Protein AF-A0A4Q2CYD4-F1 (afdb_monomer_lite)

Sequence (341 aa):
NATCASTDAHPSKPHAVSFLDENLNTLLQWVRFFVFKGEHVDTSAALFKMLISKDDPLRHRITSSRKVTDLFLSLWTRKDNDRRYFVIFKYELCPLLDLLNGFLKNDVGKSHIFALLDEPRSIGTVAKTVCGQIQQLTRRHLQGECSWKFTILHFLKLLRLTSQLLRTHRDWSAFFGSRDLLRILMKDLWLISKRKNSPDSWRMVFNVLRYISEFTLDAPLGTYPALLKVKAVVEGGMIHMLTDCILHIPDTSRDNLTAVLILQHLAAYSIYHEVSSLVPIVTELVKTMKCAEPAGHGTQMSKRDEIILIISCAVAQTTAVHRGIDFGPRQLCDGLNVCIC

Structure (mmCIF, N/CA/C/O backbone):
data_AF-A0A4Q2CYD4-F1
#
_entry.id   AF-A0A4Q2CYD4-F1
#
loop_
_atom_site.group_PDB
_atom_site.id
_atom_site.type_symbol
_atom_site.label_atom_id
_atom_site.label_alt_id
_atom_site.label_comp_id
_atom_site.label_asym_id
_atom_site.label_entity_id
_atom_site.label_seq_id
_atom_site.pdbx_PDB_ins_code
_atom_site.Cartn_x
_atom_site.Cartn_y
_atom_site.Cartn_z
_atom_site.occupancy
_atom_site.B_iso_or_equiv
_atom_site.auth_seq_id
_atom_site.auth_comp_id
_atom_site.auth_asym_id
_atom_site.auth_atom_id
_atom_site.pdbx_PDB_model_num
ATOM 1 N N . ASN A 1 1 ? 29.845 22.288 26.094 1.00 38.00 1 ASN A N 1
ATOM 2 C CA . ASN A 1 1 ? 29.262 21.171 26.867 1.00 38.00 1 ASN A CA 1
ATOM 3 C C . ASN A 1 1 ? 28.063 21.661 27.654 1.00 38.00 1 ASN A C 1
ATOM 5 O O . ASN A 1 1 ? 28.214 22.055 28.799 1.00 38.00 1 ASN A O 1
ATOM 9 N N . ALA A 1 2 ? 26.896 21.695 27.010 1.00 32.41 2 ALA A N 1
ATOM 10 C CA . ALA A 1 2 ? 25.620 21.955 27.665 1.00 32.41 2 ALA A CA 1
ATOM 11 C C . ALA A 1 2 ? 24.825 20.648 27.626 1.00 32.41 2 ALA A C 1
ATOM 13 O O . ALA A 1 2 ? 24.373 20.205 26.571 1.00 32.41 2 ALA A O 1
ATOM 14 N N . THR A 1 3 ? 24.754 19.991 28.774 1.00 34.25 3 THR A N 1
ATOM 15 C CA . THR A 1 3 ? 23.867 18.868 29.052 1.00 34.25 3 THR A CA 1
ATOM 16 C C . THR A 1 3 ? 22.425 19.357 28.925 1.00 34.25 3 THR A C 1
ATOM 18 O O . THR A 1 3 ? 21.973 20.186 29.711 1.00 34.25 3 THR A O 1
ATOM 21 N N . CYS A 1 4 ? 21.703 18.866 27.913 1.00 33.19 4 CYS A N 1
ATOM 22 C CA . CYS A 1 4 ? 20.251 19.006 27.854 1.00 33.19 4 CYS A CA 1
ATOM 23 C C . CYS A 1 4 ? 19.657 18.228 29.025 1.00 33.19 4 CYS A C 1
ATOM 25 O O . CYS A 1 4 ? 19.709 16.998 29.063 1.00 33.19 4 CYS A O 1
ATOM 27 N N . ALA A 1 5 ? 19.136 18.981 29.988 1.00 35.66 5 ALA A N 1
ATOM 28 C CA . ALA A 1 5 ? 18.351 18.471 31.087 1.00 35.66 5 ALA A CA 1
ATOM 29 C C . ALA A 1 5 ? 17.166 17.659 30.548 1.00 35.66 5 ALA A C 1
ATOM 31 O O . ALA A 1 5 ? 16.423 18.097 29.667 1.00 35.66 5 ALA A O 1
ATOM 32 N N . SER A 1 6 ? 17.047 16.454 31.101 1.00 40.56 6 SER A N 1
ATOM 33 C CA . SER A 1 6 ? 15.837 15.646 31.193 1.00 40.56 6 SER A CA 1
ATOM 34 C C . SER A 1 6 ? 14.588 16.529 31.241 1.00 40.56 6 SER A C 1
ATOM 36 O O . SER A 1 6 ? 14.405 17.291 32.184 1.00 40.56 6 SER A O 1
ATOM 38 N N . THR A 1 7 ? 13.720 16.417 30.234 1.00 38.91 7 THR A N 1
ATOM 39 C CA . THR A 1 7 ? 12.378 16.998 30.281 1.00 38.91 7 THR A CA 1
ATOM 40 C C . THR A 1 7 ? 11.584 16.336 31.396 1.00 38.91 7 THR A C 1
ATOM 42 O O . THR A 1 7 ? 11.116 15.203 31.256 1.00 38.91 7 THR A O 1
ATOM 45 N N . ASP A 1 8 ? 11.446 17.084 32.480 1.00 38.38 8 ASP A N 1
ATOM 46 C CA . ASP A 1 8 ? 10.711 16.758 33.685 1.00 38.38 8 ASP A CA 1
ATOM 47 C C . ASP A 1 8 ? 9.315 16.171 33.415 1.00 38.38 8 ASP A C 1
ATOM 49 O O . ASP A 1 8 ? 8.503 16.642 32.602 1.00 38.38 8 ASP A O 1
ATOM 53 N N . ALA A 1 9 ? 9.020 15.101 34.148 1.00 44.00 9 ALA A N 1
ATOM 54 C CA . ALA A 1 9 ? 7.697 14.525 34.268 1.00 44.00 9 ALA A CA 1
ATOM 55 C C . ALA A 1 9 ? 6.781 15.503 35.024 1.00 44.00 9 ALA A C 1
ATOM 57 O O . ALA A 1 9 ? 6.791 15.572 36.247 1.00 44.00 9 ALA A O 1
ATOM 58 N N . HIS A 1 10 ? 5.975 16.269 34.284 1.00 43.19 10 HIS A N 1
ATOM 59 C CA . HIS A 1 10 ? 4.923 17.110 34.862 1.00 43.19 10 HIS A CA 1
ATOM 60 C C . HIS A 1 10 ? 3.998 16.294 35.803 1.00 43.19 10 HIS A C 1
ATOM 62 O O . HIS A 1 10 ? 3.447 15.280 35.357 1.00 43.19 10 HIS A O 1
ATOM 68 N N . PRO A 1 11 ? 3.732 16.757 37.042 1.00 46.72 11 PRO A N 1
ATOM 69 C CA . PRO A 1 11 ? 2.916 16.049 38.043 1.00 46.72 11 PRO A CA 1
ATOM 70 C C . PRO A 1 11 ? 1.427 15.896 37.674 1.00 46.72 11 PRO A C 1
ATOM 72 O O . PRO A 1 11 ? 0.692 15.179 38.341 1.00 46.72 11 PRO A O 1
ATOM 75 N N . SER A 1 12 ? 0.965 16.519 36.586 1.00 55.03 12 SER A N 1
ATOM 76 C CA . SER A 1 12 ? -0.391 16.358 36.038 1.00 55.03 12 SER A CA 1
ATOM 77 C C . SER A 1 12 ? -0.557 15.128 35.134 1.00 55.03 12 SER A C 1
ATOM 79 O O . SER A 1 12 ? -1.683 14.699 34.875 1.00 55.03 12 SER A O 1
ATOM 81 N N . LYS A 1 13 ? 0.546 14.539 34.645 1.00 56.12 13 LYS A N 1
ATOM 82 C CA . LYS A 1 13 ? 0.516 13.369 33.750 1.00 56.12 13 LYS A CA 1
ATOM 83 C C . LYS A 1 13 ? -0.052 12.099 34.412 1.00 56.12 13 LYS A C 1
ATOM 85 O O . LYS A 1 13 ? -0.874 11.459 33.759 1.00 56.12 13 LYS A O 1
ATOM 90 N N . PRO A 1 14 ? 0.297 11.741 35.666 1.00 61.59 14 PRO A N 1
ATOM 91 C CA . PRO A 1 14 ? -0.229 10.535 36.313 1.00 61.59 14 PRO A CA 1
ATOM 92 C C . PRO A 1 14 ? -1.743 10.611 36.551 1.00 61.59 14 PRO A C 1
ATOM 94 O O . PRO A 1 14 ? -2.460 9.654 36.273 1.00 61.59 14 PRO A O 1
ATOM 97 N N . HIS A 1 15 ? -2.248 11.774 36.980 1.00 68.50 15 HIS A N 1
ATOM 98 C CA . HIS A 1 15 ? -3.678 11.982 37.234 1.00 68.50 15 HIS A CA 1
ATOM 99 C C . HIS A 1 15 ? -4.525 11.899 35.962 1.00 68.50 15 HIS A C 1
ATOM 101 O O . HIS A 1 15 ? -5.588 11.284 35.974 1.00 68.50 15 HIS A O 1
ATOM 107 N N . ALA A 1 16 ? -4.052 12.474 34.852 1.00 69.75 16 ALA A N 1
ATOM 108 C CA . ALA A 1 16 ? -4.764 12.395 33.580 1.00 69.75 16 ALA A CA 1
ATOM 109 C C . ALA A 1 16 ? -4.831 10.954 33.048 1.00 69.75 16 ALA A C 1
ATOM 111 O O . ALA A 1 16 ? -5.871 10.541 32.541 1.00 69.75 16 ALA A O 1
ATOM 112 N N . VAL A 1 17 ? -3.745 10.183 33.179 1.00 73.06 17 VAL A N 1
ATOM 113 C CA . VAL A 1 17 ? -3.710 8.772 32.762 1.00 73.06 17 VAL A CA 1
ATOM 114 C C . VAL A 1 17 ? -4.641 7.920 33.628 1.00 73.06 17 VAL A C 1
ATOM 116 O O . VAL A 1 17 ? -5.446 7.190 33.060 1.00 73.06 17 VAL A O 1
ATOM 119 N N . SER A 1 18 ? -4.611 8.071 34.960 1.00 77.75 18 SER A N 1
ATOM 120 C CA . SER A 1 18 ? -5.535 7.370 35.876 1.00 77.75 18 SER A CA 1
ATOM 121 C C . SER A 1 18 ? -6.994 7.681 35.548 1.00 77.75 18 SER A C 1
ATOM 123 O O . SER A 1 18 ? -7.799 6.775 35.363 1.00 77.75 18 SER A O 1
ATOM 125 N N . PHE A 1 19 ? -7.322 8.963 35.360 1.00 81.56 19 PHE A N 1
ATOM 126 C CA . PHE A 1 19 ? -8.675 9.384 35.001 1.00 81.56 19 PHE A CA 1
ATOM 127 C C . PHE A 1 19 ? -9.142 8.760 33.679 1.00 81.56 19 PHE A C 1
ATOM 129 O O . PHE A 1 19 ? -10.272 8.285 33.570 1.00 81.56 19 PHE A O 1
ATOM 136 N N . LEU A 1 20 ? -8.282 8.757 32.658 1.00 80.69 20 LEU A N 1
ATOM 137 C CA . LEU A 1 20 ? -8.597 8.172 31.354 1.00 80.69 20 LEU A CA 1
ATOM 138 C C . LEU A 1 20 ? -8.729 6.651 31.418 1.00 80.69 20 LEU A C 1
ATOM 140 O O . LEU A 1 20 ? -9.553 6.090 30.699 1.00 80.69 20 LEU A O 1
ATOM 144 N N . ASP A 1 21 ? -7.949 5.995 32.272 1.00 80.25 21 ASP A N 1
ATOM 145 C CA . ASP A 1 21 ? -8.023 4.554 32.481 1.00 80.25 21 ASP A CA 1
ATOM 146 C C . ASP A 1 21 ? -9.321 4.150 33.205 1.00 80.25 21 ASP A C 1
ATOM 148 O O . ASP A 1 21 ? -10.025 3.230 32.772 1.00 80.25 21 ASP A O 1
ATOM 152 N N . GLU A 1 22 ? -9.714 4.895 34.238 1.00 85.75 22 GLU A N 1
ATOM 153 C CA . GLU A 1 22 ? -10.982 4.714 34.959 1.00 85.75 22 GLU A CA 1
ATOM 154 C C . GLU A 1 22 ? -12.199 4.957 34.050 1.00 85.75 22 GLU A C 1
ATOM 156 O O . GLU A 1 22 ? -13.192 4.228 34.106 1.00 85.75 22 GLU A O 1
ATOM 161 N N . ASN A 1 23 ? -12.104 5.940 33.149 1.00 86.88 23 ASN A N 1
ATOM 162 C CA . ASN A 1 23 ? -13.209 6.384 32.296 1.00 86.88 23 ASN A CA 1
ATOM 163 C C . ASN A 1 23 ? -13.138 5.862 30.852 1.00 86.88 23 ASN A C 1
ATOM 165 O O . ASN A 1 23 ? -13.908 6.309 29.993 1.00 86.88 23 ASN A O 1
ATOM 169 N N . LEU A 1 24 ? -12.257 4.897 30.562 1.00 85.31 24 LEU A N 1
ATOM 170 C CA . LEU A 1 24 ? -12.023 4.409 29.200 1.00 85.31 24 LEU A CA 1
ATOM 171 C C . LEU A 1 24 ? -13.319 3.933 28.532 1.00 85.31 24 LEU A C 1
ATOM 173 O O . LEU A 1 24 ? -13.583 4.270 27.384 1.00 85.31 24 LEU A O 1
ATOM 177 N N . ASN A 1 25 ? -14.176 3.202 29.248 1.00 86.75 25 ASN A N 1
ATOM 178 C CA . ASN A 1 25 ? -15.444 2.714 28.695 1.00 86.75 25 ASN A CA 1
ATOM 179 C C . ASN A 1 25 ? -16.378 3.852 28.258 1.00 86.75 25 ASN A C 1
ATOM 181 O O . ASN A 1 25 ? -16.957 3.782 27.173 1.00 86.75 25 ASN A O 1
ATOM 185 N N . THR A 1 26 ? -16.499 4.902 29.070 1.00 89.00 26 THR A N 1
ATOM 186 C CA . THR A 1 26 ? -17.297 6.095 28.754 1.00 89.00 26 THR A CA 1
ATOM 187 C C . THR A 1 26 ? -16.733 6.803 27.527 1.00 89.00 26 THR A C 1
ATOM 189 O O . THR A 1 26 ? -17.475 7.182 26.621 1.00 89.00 26 THR A O 1
ATOM 192 N N . LEU A 1 27 ? -15.406 6.908 27.436 1.00 88.38 27 LEU A N 1
ATOM 193 C CA . LEU A 1 27 ? -14.742 7.470 26.266 1.00 88.38 27 LEU A CA 1
ATOM 194 C C . LEU A 1 27 ? -15.044 6.668 24.992 1.00 88.38 27 LEU A C 1
ATOM 196 O O . LEU A 1 27 ? -15.369 7.246 23.956 1.00 88.38 27 LEU A O 1
ATOM 200 N N . LEU A 1 28 ? -14.991 5.335 25.066 1.00 89.06 28 LEU A N 1
ATOM 201 C CA . LEU A 1 28 ? -15.313 4.461 23.934 1.00 89.06 28 LEU A CA 1
ATOM 202 C C . LEU A 1 28 ? -16.770 4.609 23.479 1.00 89.06 28 LEU A C 1
ATOM 204 O O . LEU A 1 28 ? -17.039 4.517 22.281 1.00 89.06 28 LEU A O 1
ATOM 208 N N . GLN A 1 29 ? -17.706 4.861 24.399 1.00 89.88 29 GLN A N 1
ATOM 209 C CA . GLN A 1 29 ? -19.104 5.138 24.051 1.00 89.88 29 GLN A CA 1
ATOM 210 C C . GLN A 1 29 ? -19.242 6.443 23.261 1.00 89.88 29 GLN A C 1
ATOM 212 O O . GLN A 1 29 ? -19.905 6.450 22.223 1.00 89.88 29 GLN A O 1
ATOM 217 N N . TRP A 1 30 ? -18.566 7.511 23.691 1.00 90.19 30 TRP A N 1
ATOM 218 C CA . TRP A 1 30 ? -18.540 8.780 22.958 1.00 90.19 30 TRP A CA 1
ATOM 219 C C . TRP A 1 30 ? -17.924 8.632 21.575 1.00 90.19 30 TRP A C 1
ATOM 221 O O . TRP A 1 30 ? -18.513 9.063 20.586 1.00 90.19 30 TRP A O 1
ATOM 231 N N . VAL A 1 31 ? -16.780 7.952 21.477 1.00 88.81 31 VAL A N 1
ATOM 232 C CA . VAL A 1 31 ? -16.166 7.680 20.176 1.00 88.81 31 VAL A CA 1
ATOM 233 C C . VAL A 1 31 ? -17.133 6.902 19.290 1.00 88.81 31 VAL A C 1
ATOM 235 O O . VAL A 1 31 ? -17.356 7.300 18.151 1.00 88.81 31 VAL A O 1
ATOM 238 N N . ARG A 1 32 ? -17.774 5.845 19.803 1.00 88.56 32 ARG A N 1
ATOM 239 C CA . ARG A 1 32 ? -18.768 5.061 19.053 1.00 88.56 32 ARG A CA 1
ATOM 240 C C . ARG A 1 32 ? -19.934 5.914 18.558 1.00 88.56 32 ARG A C 1
ATOM 242 O O . ARG A 1 32 ? -20.363 5.730 17.419 1.00 88.56 32 ARG A O 1
ATOM 249 N N . PHE A 1 33 ? -20.416 6.847 19.374 1.00 88.50 33 PHE A N 1
ATOM 250 C CA . PHE A 1 33 ? -21.435 7.812 18.970 1.00 88.50 33 PHE A CA 1
ATOM 251 C C . PHE A 1 33 ? -20.953 8.684 17.800 1.00 88.50 33 PHE A C 1
ATOM 253 O O . PHE A 1 33 ? -21.646 8.773 16.784 1.00 88.50 33 PHE A O 1
ATOM 260 N N . PHE A 1 34 ? -19.743 9.243 17.881 1.00 87.38 34 PHE A N 1
ATOM 261 C CA . PHE A 1 34 ? -19.163 10.050 16.804 1.00 87.38 34 PHE A CA 1
ATOM 262 C C . PHE A 1 34 ? -18.964 9.249 15.510 1.00 87.38 34 PHE A C 1
ATOM 264 O O . PHE A 1 34 ? -19.364 9.701 14.436 1.00 87.38 34 PHE A O 1
ATOM 271 N N . VAL A 1 35 ? -18.468 8.009 15.603 1.00 84.38 35 VAL A N 1
ATOM 272 C CA . VAL A 1 35 ? -18.345 7.105 14.442 1.00 84.38 35 VAL A CA 1
ATOM 273 C C . VAL A 1 35 ? -19.696 6.871 13.780 1.00 84.38 35 VAL A C 1
ATOM 275 O O . VAL A 1 35 ? -19.806 6.928 12.554 1.00 84.38 35 VAL A O 1
ATOM 278 N N . PHE A 1 36 ? -20.728 6.604 14.585 1.00 84.94 36 PHE A N 1
ATOM 279 C CA . PHE A 1 36 ? -22.077 6.360 14.091 1.00 84.94 36 PHE A CA 1
ATOM 280 C C . PHE A 1 36 ? -22.621 7.577 13.334 1.00 84.94 36 PHE A C 1
ATOM 282 O O . PHE A 1 36 ? -23.132 7.426 12.220 1.00 84.94 36 PHE A O 1
ATOM 289 N N . LYS A 1 37 ? -22.430 8.778 13.893 1.00 84.62 37 LYS A N 1
ATOM 290 C CA . LYS A 1 37 ? -22.794 10.050 13.256 1.00 84.62 37 LYS A CA 1
ATOM 291 C C . LYS A 1 37 ? -21.920 10.404 12.050 1.00 84.62 37 LYS A C 1
ATOM 293 O O . LYS A 1 37 ? -22.351 11.173 11.204 1.00 84.62 37 LYS A O 1
ATOM 298 N N . GLY A 1 38 ? -20.748 9.783 11.906 1.00 78.50 38 GLY A N 1
ATOM 299 C CA . GLY A 1 38 ? -19.782 10.123 10.858 1.00 78.50 38 GLY A CA 1
ATOM 300 C C . GLY A 1 38 ? -19.055 11.443 11.121 1.00 78.50 38 GLY A C 1
ATOM 301 O O . GLY A 1 38 ? -18.470 12.010 10.203 1.00 78.50 38 GLY A O 1
ATOM 302 N N . GLU A 1 39 ? -19.081 11.917 12.363 1.00 83.62 39 GLU A N 1
ATOM 303 C CA . GLU A 1 39 ? -18.471 13.169 12.801 1.00 83.62 39 GLU A CA 1
ATOM 304 C C . GLU A 1 39 ? -17.197 12.876 13.599 1.00 83.62 39 GLU A C 1
ATOM 306 O O . GLU A 1 39 ? -17.023 11.781 14.131 1.00 83.62 39 GLU A O 1
ATOM 311 N N . HIS A 1 40 ? -16.279 13.845 13.672 1.00 84.44 40 HIS A N 1
ATOM 312 C CA . HIS A 1 40 ? -15.091 13.793 14.541 1.00 84.44 40 HIS A CA 1
ATOM 313 C C . HIS A 1 40 ? -14.232 12.513 14.432 1.00 84.44 40 HIS A C 1
ATOM 315 O O . HIS A 1 40 ? -13.584 12.099 15.400 1.00 84.44 40 HIS A O 1
ATOM 321 N N . VAL A 1 41 ? -14.197 11.876 13.255 1.00 83.06 41 VAL A N 1
ATOM 322 C CA . VAL A 1 41 ? -13.372 10.682 12.990 1.00 83.06 41 VAL A CA 1
ATOM 323 C C . VAL A 1 41 ? -11.885 11.002 13.163 1.00 83.06 41 VAL A C 1
ATOM 325 O O . VAL A 1 41 ? -11.142 10.215 13.752 1.00 83.06 41 VAL A O 1
ATOM 328 N N . ASP A 1 42 ? -11.452 12.175 12.695 1.00 83.94 42 ASP A N 1
ATOM 329 C CA . ASP A 1 42 ? -10.077 12.654 12.831 1.00 83.94 42 ASP A CA 1
ATOM 330 C C . ASP A 1 42 ? -9.697 12.895 14.295 1.00 83.94 42 ASP A C 1
ATOM 332 O O . ASP A 1 42 ? -8.675 12.377 14.752 1.00 83.94 42 ASP A O 1
ATOM 336 N N . THR A 1 43 ? -10.550 13.598 15.044 1.00 87.69 43 THR A N 1
ATOM 337 C CA . THR A 1 43 ? -10.368 13.838 16.482 1.00 87.69 43 THR A CA 1
ATOM 338 C C . THR A 1 43 ? -10.328 12.531 17.270 1.00 87.69 43 THR A C 1
ATOM 340 O O . THR A 1 43 ? -9.456 12.351 18.116 1.00 87.69 43 THR A O 1
ATOM 343 N N . SER A 1 44 ? -11.217 11.584 16.960 1.00 89.00 44 SER A N 1
ATOM 344 C CA . SER A 1 44 ? -11.271 10.276 17.626 1.00 89.00 44 SER A CA 1
ATOM 345 C C . SER A 1 44 ? -9.994 9.464 17.395 1.00 89.00 44 SER A C 1
ATOM 347 O O . SER A 1 44 ? -9.425 8.900 18.330 1.00 89.00 44 SER A O 1
ATOM 349 N N . ALA A 1 45 ? -9.495 9.437 16.156 1.00 87.12 45 ALA A N 1
ATOM 350 C CA . ALA A 1 45 ? -8.249 8.750 15.830 1.00 87.12 45 ALA A CA 1
ATOM 351 C C . ALA A 1 45 ? -7.031 9.416 16.496 1.00 87.12 45 ALA A C 1
ATOM 353 O O . ALA A 1 45 ? -6.141 8.729 17.001 1.00 87.12 45 ALA A O 1
ATOM 354 N N . ALA A 1 46 ? -6.991 10.750 16.522 1.00 85.88 46 ALA A N 1
ATOM 355 C CA . ALA A 1 46 ? -5.935 11.503 17.189 1.00 85.88 46 ALA A CA 1
ATOM 356 C C . ALA A 1 46 ? -5.933 11.275 18.706 1.00 85.88 46 ALA A C 1
ATOM 358 O O . ALA A 1 46 ? -4.868 11.077 19.291 1.00 85.88 46 ALA A O 1
ATOM 359 N N . LEU A 1 47 ? -7.116 11.234 19.324 1.00 86.44 47 LEU A N 1
ATOM 360 C CA . LEU A 1 47 ? -7.294 10.931 20.739 1.00 86.44 47 LEU A CA 1
ATOM 361 C C . LEU A 1 47 ? -6.735 9.547 21.073 1.00 86.44 47 LEU A C 1
ATOM 363 O O . LEU A 1 47 ? -5.864 9.449 21.930 1.00 86.44 47 LEU A O 1
ATOM 367 N N . PHE A 1 48 ? -7.129 8.491 20.355 1.00 85.94 48 PHE A N 1
ATOM 368 C CA . PHE A 1 48 ? -6.563 7.157 20.593 1.00 85.94 48 PHE A CA 1
ATOM 369 C C . PHE A 1 48 ? -5.048 7.116 20.417 1.00 85.94 48 PHE A C 1
ATOM 371 O O . PHE A 1 48 ? -4.354 6.506 21.231 1.00 85.94 48 PHE A O 1
ATOM 378 N N . LYS A 1 49 ? -4.524 7.778 19.377 1.00 85.50 49 LYS A N 1
ATOM 379 C CA . LYS A 1 49 ? -3.076 7.848 19.159 1.00 85.50 49 LYS A CA 1
ATOM 380 C C . LYS A 1 49 ? -2.392 8.522 20.345 1.00 85.50 49 LYS A C 1
ATOM 382 O O . LYS A 1 49 ? -1.365 8.031 20.807 1.00 85.50 49 LYS A O 1
ATOM 387 N N . MET A 1 50 ? -2.966 9.610 20.856 1.00 84.62 50 MET A N 1
ATOM 388 C CA . MET A 1 50 ? -2.464 10.283 22.048 1.00 84.62 50 MET A CA 1
ATOM 389 C C . MET A 1 50 ? -2.472 9.336 23.251 1.00 84.62 50 MET A C 1
ATOM 391 O O . MET A 1 50 ? -1.432 9.195 23.880 1.00 84.62 50 MET A O 1
ATOM 395 N N . LEU A 1 51 ? -3.582 8.648 23.535 1.00 83.38 51 LEU A N 1
ATOM 396 C CA . LEU A 1 51 ? -3.704 7.738 24.685 1.00 83.38 51 LEU A CA 1
ATOM 397 C C . LEU A 1 51 ? -2.654 6.623 24.660 1.00 83.38 51 LEU A C 1
ATOM 399 O O . LEU A 1 51 ? -1.940 6.418 25.636 1.00 83.38 51 LEU A O 1
ATOM 403 N N . ILE A 1 52 ? -2.496 5.965 23.511 1.00 85.06 52 ILE A N 1
ATOM 404 C CA . ILE A 1 52 ? -1.513 4.892 23.308 1.00 85.06 52 ILE A CA 1
ATOM 405 C C . ILE A 1 52 ? -0.060 5.392 23.422 1.00 85.06 52 ILE A C 1
ATOM 407 O O . ILE A 1 52 ? 0.841 4.603 23.697 1.00 85.06 52 ILE A O 1
ATOM 411 N N . SER A 1 53 ? 0.190 6.687 23.212 1.00 83.62 53 SER A N 1
ATOM 412 C CA . SER A 1 53 ? 1.542 7.263 23.287 1.00 83.62 53 SER A CA 1
ATOM 413 C C . SER A 1 53 ? 1.928 7.749 24.688 1.00 83.62 53 SER A C 1
ATOM 415 O O . SER A 1 53 ? 3.059 8.194 24.871 1.00 83.62 53 SER A O 1
ATOM 417 N N . LYS A 1 54 ? 0.999 7.761 25.654 1.00 80.19 54 LYS A N 1
ATOM 418 C CA . LYS A 1 54 ? 1.210 8.399 26.965 1.00 80.19 54 LYS A CA 1
ATOM 419 C C . LYS A 1 54 ? 1.661 7.433 28.051 1.00 80.19 54 LYS A C 1
ATOM 421 O O . LYS A 1 54 ? 2.440 7.853 28.898 1.00 80.19 54 LYS A O 1
ATOM 426 N N . ASP A 1 55 ? 1.159 6.203 28.032 1.00 82.62 55 ASP A N 1
ATOM 427 C CA . ASP A 1 55 ? 1.347 5.242 29.116 1.00 82.62 55 ASP A CA 1
ATOM 428 C C . ASP A 1 55 ? 1.296 3.793 28.603 1.00 82.62 55 ASP A C 1
ATOM 430 O O . ASP A 1 55 ? 0.477 3.449 27.745 1.00 82.62 55 ASP A O 1
ATOM 434 N N . ASP A 1 56 ? 2.194 2.952 29.115 1.00 84.69 56 ASP A N 1
ATOM 435 C CA . ASP A 1 56 ? 2.377 1.565 28.678 1.00 84.69 56 ASP A CA 1
ATOM 436 C C . ASP A 1 56 ? 1.221 0.640 29.116 1.00 84.69 56 ASP A C 1
ATOM 438 O O . ASP A 1 56 ? 0.696 -0.082 28.257 1.00 84.69 56 ASP A O 1
ATOM 442 N N . PRO A 1 57 ? 0.765 0.673 30.385 1.00 85.31 57 PRO A N 1
ATOM 443 C CA . PRO A 1 57 ? -0.468 0.017 30.820 1.00 85.31 57 PRO A CA 1
ATOM 444 C C . PRO A 1 57 ? -1.695 0.406 29.989 1.00 85.31 57 PRO A C 1
ATOM 446 O O . PRO A 1 57 ? -2.388 -0.473 29.463 1.00 85.31 57 PRO A O 1
ATOM 449 N N . LEU A 1 58 ? -1.935 1.706 29.789 1.00 84.69 58 LEU A N 1
ATOM 450 C CA . LEU A 1 58 ? -3.076 2.180 29.004 1.00 84.69 58 LEU A CA 1
ATOM 451 C C . LEU A 1 58 ? -2.971 1.734 27.539 1.00 84.69 58 LEU A C 1
ATOM 453 O O . LEU A 1 58 ? -3.949 1.255 26.958 1.00 84.69 58 LEU A O 1
ATOM 457 N N . ARG A 1 59 ? -1.774 1.809 26.941 1.00 89.06 59 ARG A N 1
ATOM 458 C CA . ARG A 1 59 ? -1.502 1.248 25.609 1.00 89.06 59 ARG A CA 1
ATOM 459 C C . ARG A 1 59 ? -1.859 -0.229 25.554 1.00 89.06 59 ARG A C 1
ATOM 461 O O . ARG A 1 59 ? -2.532 -0.641 24.608 1.00 89.06 59 ARG A O 1
ATOM 468 N N . HIS A 1 60 ? -1.409 -1.023 26.522 1.00 88.31 60 HIS A N 1
ATOM 469 C CA . HIS A 1 60 ? -1.683 -2.454 26.551 1.00 88.31 60 HIS A CA 1
ATOM 470 C C . HIS A 1 60 ? -3.189 -2.717 26.639 1.00 88.31 60 HIS A C 1
ATOM 472 O O . HIS A 1 60 ? -3.716 -3.477 25.830 1.00 88.31 60 HIS A O 1
ATOM 478 N N . ARG A 1 61 ? -3.911 -2.022 27.523 1.00 86.81 61 ARG A N 1
ATOM 479 C CA . ARG A 1 61 ? -5.368 -2.158 27.682 1.00 86.81 61 ARG A CA 1
ATOM 480 C C . ARG A 1 61 ? -6.148 -1.770 26.423 1.00 86.81 61 ARG A C 1
ATOM 482 O O . ARG A 1 61 ? -7.093 -2.458 26.047 1.00 86.81 61 ARG A O 1
ATOM 489 N N . ILE A 1 62 ? -5.748 -0.694 25.746 1.00 89.38 62 ILE A N 1
ATOM 490 C CA . ILE A 1 62 ? -6.383 -0.252 24.496 1.00 89.38 62 ILE A CA 1
ATOM 491 C C . ILE A 1 62 ? -6.095 -1.250 23.366 1.00 89.38 62 ILE A C 1
ATOM 493 O O . ILE A 1 62 ? -7.016 -1.661 22.665 1.00 89.38 62 ILE A O 1
ATOM 497 N N . THR A 1 63 ? -4.836 -1.664 23.197 1.00 90.50 63 THR A N 1
ATOM 498 C CA . THR A 1 63 ? -4.420 -2.546 22.089 1.00 90.50 63 THR A CA 1
ATOM 499 C C . THR A 1 63 ? -4.839 -4.005 22.260 1.00 90.50 63 THR A C 1
ATOM 501 O O . THR A 1 63 ? -5.010 -4.688 21.258 1.00 90.50 63 THR A O 1
ATOM 504 N N . SER A 1 64 ? -5.068 -4.475 23.487 1.00 90.00 64 SER A N 1
ATOM 505 C CA . SER A 1 64 ? -5.574 -5.827 23.775 1.00 90.00 64 SER A CA 1
ATOM 506 C C . SER A 1 64 ? -7.104 -5.920 23.822 1.00 90.00 64 SER A C 1
ATOM 508 O O . SER A 1 64 ? -7.653 -7.012 23.914 1.00 90.00 64 SER A O 1
ATOM 510 N N . SER A 1 65 ? -7.826 -4.797 23.763 1.00 89.56 65 SER A N 1
ATOM 511 C CA . SER A 1 65 ? -9.283 -4.797 23.899 1.00 89.56 65 SER A CA 1
ATOM 512 C C . SER A 1 65 ? -9.991 -5.016 22.566 1.00 89.56 65 SER A C 1
ATOM 514 O O . SER A 1 65 ? -10.008 -4.131 21.707 1.00 89.56 65 SER A O 1
ATOM 516 N N . ARG A 1 66 ? -10.705 -6.143 22.443 1.00 90.12 66 ARG A N 1
ATOM 517 C CA . ARG A 1 66 ? -11.577 -6.443 21.292 1.00 90.12 66 ARG A CA 1
ATOM 518 C C . ARG A 1 66 ? -12.540 -5.301 20.953 1.00 90.12 66 ARG A C 1
ATOM 520 O O . ARG A 1 66 ? -12.669 -4.934 19.792 1.00 90.12 66 ARG A O 1
ATOM 527 N N . LYS A 1 67 ? -13.166 -4.682 21.964 1.00 89.44 67 LYS A N 1
ATOM 528 C CA . LYS A 1 67 ? -14.110 -3.564 21.759 1.00 89.44 67 LYS A CA 1
ATOM 529 C C . LYS A 1 67 ? -13.444 -2.368 21.076 1.00 89.44 67 LYS A C 1
ATOM 531 O O . LYS A 1 67 ? -14.073 -1.696 20.263 1.00 89.44 67 LYS A O 1
ATOM 536 N N . VAL A 1 68 ? -12.189 -2.087 21.426 1.00 89.88 68 VAL A N 1
ATOM 537 C CA . VAL A 1 68 ? -11.419 -1.000 20.814 1.00 89.88 68 VAL A CA 1
ATOM 538 C C . VAL A 1 68 ? -11.007 -1.391 19.398 1.00 89.88 68 VAL A C 1
ATOM 540 O O . VAL A 1 68 ? -11.119 -0.562 18.501 1.00 89.88 68 VAL A O 1
ATOM 543 N N . THR A 1 69 ? -10.599 -2.641 19.169 1.00 90.25 69 THR A N 1
ATOM 544 C CA . THR A 1 69 ? -10.297 -3.153 17.825 1.00 90.25 69 THR A CA 1
ATOM 545 C C . THR A 1 69 ? -11.499 -3.018 16.882 1.00 90.25 69 THR A C 1
ATOM 547 O O . THR A 1 69 ? -11.355 -2.451 15.799 1.00 90.25 69 THR A O 1
ATOM 550 N N . ASP A 1 70 ? -12.695 -3.437 17.308 1.00 88.62 70 ASP A N 1
ATOM 551 C CA . ASP A 1 70 ? -13.936 -3.324 16.521 1.00 88.62 70 ASP A CA 1
ATOM 552 C C . ASP A 1 70 ? -14.267 -1.859 16.188 1.00 88.62 70 ASP A C 1
ATOM 554 O O . ASP A 1 70 ? -14.613 -1.501 15.055 1.00 88.62 70 ASP A O 1
ATOM 558 N N . LEU A 1 71 ? -14.129 -0.982 17.186 1.00 89.69 71 LEU A N 1
ATOM 559 C CA . LEU A 1 71 ? -14.364 0.449 17.038 1.00 89.69 71 LEU A CA 1
ATOM 560 C C . LEU A 1 71 ? -13.341 1.101 16.101 1.00 89.69 71 LEU A C 1
ATOM 562 O O . LEU A 1 71 ? -13.704 1.930 15.266 1.00 89.69 71 LEU A O 1
ATOM 566 N N . PHE A 1 72 ? -12.074 0.702 16.200 1.00 90.00 72 PHE A N 1
ATOM 567 C CA . PHE A 1 72 ? -11.010 1.149 15.313 1.00 90.00 72 PHE A CA 1
ATOM 568 C C . PHE A 1 72 ? -11.276 0.732 13.862 1.00 90.00 72 PHE A C 1
ATOM 570 O O . PHE A 1 72 ? -11.187 1.569 12.966 1.00 90.00 72 PHE A O 1
ATOM 577 N N . LEU A 1 73 ? -11.641 -0.526 13.609 1.00 88.44 73 LEU A N 1
ATOM 578 C CA . LEU A 1 73 ? -11.966 -0.980 12.254 1.00 88.44 73 LEU A CA 1
ATOM 579 C C . LEU A 1 73 ? -13.188 -0.241 11.697 1.00 88.44 73 LEU A C 1
ATOM 581 O O . LEU A 1 73 ? -13.197 0.149 10.528 1.00 88.44 73 LEU A O 1
ATOM 585 N N . SER A 1 74 ? -14.178 0.040 12.546 1.00 88.06 74 SER A N 1
ATOM 586 C CA . SER A 1 74 ? -15.335 0.863 12.180 1.00 88.06 74 SER A CA 1
ATOM 587 C C . SER A 1 74 ? -14.931 2.293 11.800 1.00 88.06 74 SER A C 1
ATOM 589 O O . SER A 1 74 ? -15.433 2.820 10.810 1.00 88.06 74 SER A O 1
ATOM 591 N N . LEU A 1 75 ? -13.997 2.912 12.535 1.00 88.75 75 LEU A N 1
ATOM 592 C CA . LEU A 1 75 ? -13.417 4.219 12.190 1.00 88.75 75 LEU A CA 1
ATOM 593 C C . LEU A 1 75 ? -12.656 4.166 10.863 1.00 88.75 75 LEU A C 1
ATOM 595 O O . LEU A 1 75 ? -12.833 5.028 10.005 1.00 88.75 75 LEU A O 1
ATOM 599 N N . TRP A 1 76 ? -11.795 3.163 10.698 1.00 88.75 76 TRP A N 1
ATOM 600 C CA . TRP A 1 76 ? -10.875 3.070 9.569 1.00 88.75 76 TRP A CA 1
ATOM 601 C C . TRP A 1 76 ? -11.596 2.820 8.240 1.00 88.75 76 TRP A C 1
ATOM 603 O O . TRP A 1 76 ? -11.220 3.391 7.217 1.00 88.75 76 TRP A O 1
ATOM 613 N N . THR A 1 77 ? -12.660 2.016 8.264 1.00 89.44 77 THR A N 1
ATOM 614 C CA . THR A 1 77 ? -13.474 1.667 7.086 1.00 89.44 77 THR A CA 1
ATOM 615 C C . THR A 1 77 ? -14.562 2.700 6.764 1.00 89.44 77 THR A C 1
ATOM 617 O O . THR A 1 77 ? -15.219 2.608 5.720 1.00 89.44 77 THR A O 1
ATOM 620 N N . ARG A 1 78 ? -14.757 3.706 7.629 1.00 87.56 78 ARG A N 1
ATOM 621 C CA . ARG A 1 78 ? -15.781 4.743 7.460 1.00 87.56 78 ARG A CA 1
ATOM 622 C C . ARG A 1 78 ? -15.480 5.638 6.257 1.00 87.56 78 ARG A C 1
ATOM 624 O O . ARG A 1 78 ? -14.332 5.906 5.898 1.00 87.56 78 ARG A O 1
ATOM 631 N N . LYS A 1 79 ? -16.559 6.142 5.663 1.00 87.94 79 LYS A N 1
ATOM 632 C CA . LYS A 1 79 ? -16.540 7.153 4.608 1.00 87.94 79 LYS A CA 1
ATOM 633 C C . LYS A 1 79 ? -17.208 8.435 5.085 1.00 87.94 79 LYS A C 1
ATOM 635 O O . LYS A 1 79 ? -18.098 8.372 5.934 1.00 87.94 79 LYS A O 1
ATOM 640 N N . ASP A 1 80 ? -16.775 9.560 4.535 1.00 82.62 80 ASP A N 1
ATOM 641 C CA . ASP A 1 80 ? -17.454 10.841 4.706 1.00 82.62 80 ASP A CA 1
ATOM 642 C C . ASP A 1 80 ? -18.782 10.882 3.923 1.00 82.62 80 ASP A C 1
ATOM 644 O O . ASP A 1 80 ? -19.153 9.931 3.220 1.00 82.62 80 ASP A O 1
ATOM 648 N N . ASN A 1 81 ? -19.503 11.997 4.046 1.00 82.31 81 ASN A N 1
ATOM 649 C CA . ASN A 1 81 ? -20.775 12.221 3.354 1.00 82.31 81 ASN A CA 1
ATOM 650 C C . ASN A 1 81 ? -20.628 12.190 1.820 1.00 82.31 81 ASN A C 1
ATOM 652 O O . ASN A 1 81 ? -21.556 11.786 1.121 1.00 82.31 81 ASN A O 1
ATOM 656 N N . ASP A 1 82 ? -19.435 12.493 1.302 1.00 83.19 82 ASP A N 1
ATOM 657 C CA . ASP A 1 82 ? -19.091 12.423 -0.123 1.00 83.19 82 ASP A CA 1
ATOM 658 C C . ASP A 1 82 ? -18.622 11.020 -0.554 1.00 83.19 82 ASP A C 1
ATOM 660 O O . ASP A 1 82 ? -18.104 10.826 -1.659 1.00 83.19 82 ASP A O 1
ATOM 664 N N . ARG A 1 83 ? -18.784 10.009 0.312 1.00 83.06 83 ARG A N 1
ATOM 665 C CA . ARG A 1 83 ? -18.359 8.613 0.109 1.00 83.06 83 ARG A CA 1
ATOM 666 C C . ARG A 1 83 ? -16.844 8.434 -0.064 1.00 83.06 83 ARG A C 1
ATOM 668 O O . ARG A 1 83 ? -16.409 7.379 -0.560 1.00 83.06 83 ARG A O 1
ATOM 675 N N . ARG A 1 84 ? -16.042 9.406 0.369 1.00 85.31 84 ARG A N 1
ATOM 676 C CA . ARG A 1 84 ? -14.575 9.369 0.371 1.00 85.31 84 ARG A CA 1
ATOM 677 C C . ARG A 1 84 ? -14.067 8.736 1.657 1.00 85.31 84 ARG A C 1
ATOM 679 O O . ARG A 1 84 ? -14.646 8.903 2.726 1.00 85.31 84 ARG A O 1
ATOM 686 N N . TYR A 1 85 ? -12.962 8.006 1.561 1.00 87.88 85 TYR A N 1
ATOM 687 C CA . TYR A 1 85 ? -12.299 7.475 2.749 1.00 87.88 85 TYR A CA 1
ATOM 688 C C . TYR A 1 85 ? -11.553 8.581 3.497 1.00 87.88 85 TYR A C 1
ATOM 690 O O . TYR A 1 85 ? -11.003 9.505 2.890 1.00 87.88 85 TYR A O 1
ATOM 698 N N . PHE A 1 86 ? -11.504 8.472 4.823 1.00 83.19 86 PHE A N 1
ATOM 699 C CA . PHE A 1 86 ? -10.776 9.431 5.643 1.00 83.19 86 PHE A CA 1
ATOM 700 C C . PHE A 1 86 ? -9.265 9.290 5.439 1.00 83.19 86 PHE A C 1
ATOM 702 O O . PHE A 1 86 ? -8.679 8.234 5.671 1.00 83.19 86 PHE A O 1
ATOM 709 N N . VAL A 1 87 ? -8.637 10.396 5.040 1.00 82.19 87 VAL A N 1
ATOM 710 C CA . VAL A 1 87 ? -7.185 10.579 5.009 1.00 82.19 87 VAL A CA 1
ATOM 711 C C . VAL A 1 87 ? -6.891 11.766 5.912 1.00 82.19 87 VAL A C 1
ATOM 713 O O . VAL A 1 87 ? -7.191 12.905 5.563 1.00 82.19 87 VAL A O 1
ATOM 716 N N . ILE A 1 88 ? -6.368 11.501 7.107 1.00 82.31 88 ILE A N 1
ATOM 717 C CA . ILE A 1 88 ? -6.109 12.544 8.104 1.00 82.31 88 ILE A CA 1
ATOM 718 C C . ILE A 1 88 ? -4.716 13.134 7.843 1.00 82.31 88 ILE A C 1
ATOM 720 O O . ILE A 1 88 ? -3.725 12.646 8.383 1.00 82.31 88 ILE A O 1
ATOM 724 N N . PHE A 1 89 ? -4.650 14.170 7.004 1.00 79.62 89 PHE A N 1
ATOM 725 C CA . PHE A 1 89 ? -3.400 14.822 6.578 1.00 79.62 89 PHE A CA 1
ATOM 726 C C . PHE A 1 89 ? -2.970 16.014 7.449 1.00 79.62 89 PHE A C 1
ATOM 728 O O . PHE A 1 89 ? -1.913 16.589 7.217 1.00 79.62 89 PHE A O 1
ATOM 735 N N . LYS A 1 90 ? -3.751 16.368 8.482 1.00 78.88 90 LYS A N 1
ATOM 736 C CA . LYS A 1 90 ? -3.389 17.400 9.480 1.00 78.88 90 LYS A CA 1
ATOM 737 C C . LYS A 1 90 ? -2.158 17.027 10.324 1.00 78.88 90 LYS A C 1
ATOM 739 O O . LYS A 1 90 ? -1.594 17.881 10.996 1.00 78.88 90 LYS A O 1
ATOM 744 N N . TYR A 1 91 ? -1.770 15.754 10.321 1.00 76.81 91 TYR A N 1
ATOM 745 C CA . TYR A 1 91 ? -0.608 15.227 11.035 1.00 76.81 91 TYR A CA 1
ATOM 746 C C . TYR A 1 91 ? 0.442 14.770 10.028 1.00 76.81 91 TYR A C 1
ATOM 748 O O . TYR A 1 91 ? 0.087 14.355 8.931 1.00 76.81 91 TYR A O 1
ATOM 756 N N . GLU A 1 92 ? 1.717 14.747 10.420 1.00 70.31 92 GLU A N 1
ATOM 757 C CA . GLU A 1 92 ? 2.800 14.223 9.571 1.00 70.31 92 GLU A CA 1
ATOM 758 C C . GLU A 1 92 ? 2.542 12.770 9.127 1.00 70.31 92 GLU A C 1
ATOM 760 O O . GLU A 1 92 ? 2.841 12.387 7.995 1.00 70.31 92 GLU A O 1
ATOM 765 N N . LEU A 1 93 ? 1.921 11.974 10.007 1.00 70.12 93 LEU A N 1
ATOM 766 C CA . LEU A 1 93 ? 1.489 10.602 9.752 1.00 70.12 93 LEU A CA 1
ATOM 767 C C . LEU A 1 93 ? 0.038 10.397 10.195 1.00 70.12 93 LEU A C 1
ATOM 769 O O . LEU A 1 93 ? -0.342 10.789 11.301 1.00 70.12 93 LEU A O 1
ATOM 773 N N . CYS A 1 94 ? -0.745 9.716 9.355 1.00 81.00 94 CYS A N 1
ATOM 774 C CA . CYS A 1 94 ? -2.152 9.419 9.591 1.00 81.00 94 CYS A CA 1
ATOM 775 C C . CYS A 1 94 ? -2.320 8.606 10.886 1.00 81.00 94 CYS A C 1
ATOM 777 O O . CYS A 1 94 ? -1.831 7.466 10.951 1.00 81.00 94 CYS A O 1
ATOM 779 N N . PRO A 1 95 ? -3.043 9.142 11.893 1.00 84.00 95 PRO A N 1
ATOM 780 C CA . PRO A 1 95 ? -3.243 8.470 13.171 1.00 84.00 95 PRO A CA 1
ATOM 781 C C . PRO A 1 95 ? -3.898 7.097 13.043 1.00 84.00 95 PRO A C 1
ATOM 783 O O . PRO A 1 95 ? -3.493 6.175 13.738 1.00 84.00 95 PRO A O 1
ATOM 786 N N . LEU A 1 96 ? -4.831 6.914 12.102 1.00 87.00 96 LEU A N 1
ATOM 787 C CA . LEU A 1 96 ? -5.480 5.617 11.873 1.00 87.00 96 LEU A CA 1
ATOM 788 C C . LEU A 1 96 ? -4.470 4.518 11.505 1.00 87.00 96 LEU A C 1
ATOM 790 O O . LEU A 1 96 ? -4.568 3.397 11.995 1.00 87.00 96 LEU A O 1
ATOM 794 N N . LEU A 1 97 ? -3.458 4.843 10.697 1.00 87.50 97 LEU A N 1
ATOM 795 C CA . LEU A 1 97 ? -2.422 3.878 10.324 1.00 87.50 97 LEU A CA 1
ATOM 796 C C . LEU A 1 97 ? -1.447 3.598 11.475 1.00 87.50 97 LEU A C 1
ATOM 798 O O . LEU A 1 97 ? -0.898 2.502 11.558 1.00 87.50 97 LEU A O 1
ATOM 802 N N . ASP A 1 98 ? -1.197 4.578 12.351 1.00 86.31 98 ASP A N 1
ATOM 803 C CA . ASP A 1 98 ? -0.413 4.349 13.575 1.00 86.31 98 ASP A CA 1
ATOM 804 C C . ASP A 1 98 ? -1.143 3.424 14.544 1.00 86.31 98 ASP A C 1
ATOM 806 O O . ASP A 1 98 ? -0.524 2.524 15.107 1.00 86.31 98 ASP A O 1
ATOM 810 N N . LEU A 1 99 ? -2.454 3.614 14.699 1.00 87.62 99 LEU A N 1
ATOM 811 C CA . LEU A 1 99 ? -3.291 2.768 15.543 1.00 87.62 99 LEU A CA 1
ATOM 812 C C . LEU A 1 99 ? -3.282 1.321 15.064 1.00 87.62 99 LEU A C 1
ATOM 814 O O . LEU A 1 99 ? -2.986 0.435 15.862 1.00 87.62 99 LEU A O 1
ATOM 818 N N . LEU A 1 100 ? -3.508 1.082 13.766 1.00 89.31 100 LEU A N 1
ATOM 819 C CA . LEU A 1 100 ? -3.448 -0.269 13.200 1.00 89.31 100 LEU A CA 1
ATOM 820 C C . LEU A 1 100 ? -2.092 -0.934 13.464 1.00 89.31 100 LEU A C 1
ATOM 822 O O . LEU A 1 100 ? -2.038 -2.072 13.919 1.00 89.31 100 LEU A O 1
ATOM 826 N N . ASN A 1 101 ? -0.994 -0.206 13.248 1.00 89.44 101 ASN A N 1
ATOM 827 C CA . ASN A 1 101 ? 0.348 -0.699 13.562 1.00 89.44 101 ASN A CA 1
ATOM 828 C C . ASN A 1 101 ? 0.512 -1.026 15.057 1.00 89.44 101 ASN A C 1
ATOM 830 O O . ASN A 1 101 ? 1.190 -1.987 15.404 1.00 89.44 101 ASN A O 1
ATOM 834 N N . GLY A 1 102 ? -0.089 -0.226 15.942 1.00 88.25 102 GLY A N 1
ATOM 835 C CA . GLY A 1 102 ? -0.105 -0.468 17.384 1.00 88.25 102 GLY A CA 1
ATOM 836 C C . GLY A 1 102 ? -0.805 -1.777 17.746 1.00 88.25 102 GLY A C 1
ATOM 837 O O . GLY A 1 102 ? -0.238 -2.576 18.487 1.00 88.25 102 GLY A O 1
ATOM 838 N N . PHE A 1 103 ? -1.983 -2.036 17.170 1.00 90.62 103 PHE A N 1
ATOM 839 C CA . PHE A 1 103 ? -2.690 -3.306 17.356 1.00 90.62 103 PHE A CA 1
ATOM 840 C C . PHE A 1 103 ? -1.894 -4.497 16.809 1.00 90.62 103 PHE A C 1
ATOM 842 O O . PHE A 1 103 ? -1.783 -5.505 17.491 1.00 90.62 103 PHE A O 1
ATOM 849 N N . LEU A 1 104 ? -1.288 -4.379 15.622 1.00 90.00 104 LEU A N 1
ATOM 850 C CA . LEU A 1 104 ? -0.520 -5.472 15.002 1.00 90.00 104 LEU A CA 1
ATOM 851 C C . LEU A 1 104 ? 0.799 -5.800 15.718 1.00 90.00 104 LEU A C 1
ATOM 853 O O . LEU A 1 104 ? 1.346 -6.884 15.519 1.00 90.00 104 LEU A O 1
ATOM 857 N N . LYS A 1 105 ? 1.317 -4.883 16.544 1.00 89.62 105 LYS A N 1
ATOM 858 C CA . LYS A 1 105 ? 2.491 -5.108 17.403 1.00 89.62 105 LYS A CA 1
ATOM 859 C C . LYS A 1 105 ? 2.156 -5.766 18.743 1.00 89.62 105 LYS A C 1
ATOM 861 O O . LYS A 1 105 ? 3.075 -6.201 19.427 1.00 89.62 105 LYS A O 1
ATOM 866 N N . ASN A 1 106 ? 0.885 -5.793 19.139 1.00 90.38 106 ASN A N 1
ATOM 867 C CA . ASN A 1 106 ? 0.421 -6.442 20.361 1.00 90.38 106 ASN A CA 1
ATOM 868 C C . ASN A 1 106 ? -0.184 -7.805 20.004 1.00 90.38 106 ASN A C 1
ATOM 870 O O . ASN A 1 106 ? -1.084 -7.859 19.174 1.00 90.38 106 ASN A O 1
ATOM 874 N N . ASP A 1 107 ? 0.259 -8.895 20.630 1.00 91.50 107 ASP A N 1
ATOM 875 C CA . ASP A 1 107 ? -0.181 -10.244 20.237 1.00 91.50 107 ASP A CA 1
ATOM 876 C C . ASP A 1 107 ? -1.693 -10.470 20.398 1.00 91.50 107 ASP A C 1
ATOM 878 O O . ASP A 1 107 ? -2.325 -11.095 19.542 1.00 91.50 107 ASP A O 1
ATOM 882 N N . VAL A 1 108 ? -2.303 -9.904 21.445 1.00 92.12 108 VAL A N 1
ATOM 883 C CA . VAL A 1 108 ? -3.752 -9.998 21.685 1.00 92.12 108 VAL A CA 1
ATOM 884 C C . VAL A 1 108 ? -4.521 -9.169 20.653 1.00 92.12 108 VAL A C 1
ATOM 886 O O . VAL A 1 108 ? -5.441 -9.673 20.010 1.00 92.12 108 VAL A O 1
ATOM 889 N N . GLY A 1 109 ? -4.104 -7.920 20.424 1.00 89.75 109 GLY A N 1
ATOM 890 C CA . GLY A 1 109 ? -4.693 -7.042 19.408 1.00 89.75 109 GLY A CA 1
ATOM 891 C C . GLY A 1 109 ? -4.585 -7.609 17.995 1.00 89.75 109 GLY A C 1
ATOM 892 O O . GLY A 1 109 ? -5.556 -7.605 17.238 1.00 89.75 109 GLY A O 1
ATOM 893 N N . LYS A 1 110 ? -3.421 -8.164 17.658 1.00 91.56 110 LYS A N 1
ATOM 894 C CA . LYS A 1 110 ? -3.156 -8.880 16.409 1.00 91.56 110 LYS A CA 1
ATOM 895 C C . LYS A 1 110 ? -4.094 -10.077 16.251 1.00 91.56 110 LYS A C 1
ATOM 897 O O . LYS A 1 110 ? -4.700 -10.226 15.193 1.00 91.56 110 LYS A O 1
ATOM 902 N N . SER A 1 111 ? -4.272 -10.874 17.305 1.00 91.00 111 SER A N 1
ATOM 903 C CA . SER A 1 111 ? -5.198 -12.015 17.304 1.00 91.00 111 SER A CA 1
ATOM 904 C C . SER A 1 111 ? -6.649 -11.578 17.082 1.00 91.00 111 SER A C 1
ATOM 906 O O . SER A 1 111 ? -7.364 -12.203 16.305 1.00 91.00 111 SER A O 1
ATOM 908 N N . HIS A 1 112 ? -7.082 -10.471 17.695 1.00 90.69 112 HIS A N 1
ATOM 909 C CA . HIS A 1 112 ? -8.414 -9.910 17.456 1.00 90.69 112 HIS A CA 1
ATOM 910 C C . HIS A 1 112 ? -8.607 -9.421 16.020 1.00 90.69 112 HIS A C 1
ATOM 912 O O . HIS A 1 112 ? -9.644 -9.702 15.426 1.00 90.69 112 HIS A O 1
ATOM 918 N N . ILE A 1 113 ? -7.619 -8.727 15.444 1.00 89.56 113 ILE A N 1
ATOM 919 C CA . ILE A 1 113 ? -7.685 -8.293 14.042 1.00 89.56 113 ILE A CA 1
ATOM 920 C C . ILE A 1 113 ? -7.807 -9.500 13.115 1.00 89.56 113 ILE A C 1
ATOM 922 O O . ILE A 1 113 ? -8.641 -9.479 12.215 1.00 89.56 113 ILE A O 1
ATOM 926 N N . PHE A 1 114 ? -7.011 -10.549 13.325 1.00 88.69 114 PHE A N 1
ATOM 927 C CA . PHE A 1 114 ? -7.076 -11.728 12.466 1.00 88.69 114 PHE A CA 1
ATOM 928 C C . PHE A 1 114 ? -8.382 -12.495 12.605 1.00 88.69 114 PHE A C 1
ATOM 930 O O . PHE A 1 114 ? -8.986 -12.797 11.584 1.00 88.69 114 PHE A O 1
ATOM 937 N N . ALA A 1 115 ? -8.887 -12.676 13.827 1.00 87.38 115 ALA A N 1
ATOM 938 C CA . ALA A 1 115 ? -10.192 -13.296 14.038 1.00 87.38 115 ALA A CA 1
ATOM 939 C C . ALA A 1 115 ? -11.327 -12.549 13.309 1.00 87.38 115 ALA A C 1
ATOM 941 O O . ALA A 1 115 ? -12.284 -13.167 12.857 1.00 87.38 115 ALA A O 1
ATOM 942 N N . LEU A 1 116 ? -11.226 -11.221 13.176 1.00 84.25 116 LEU A N 1
ATOM 943 C CA . LEU A 1 116 ? -12.185 -10.424 12.406 1.00 84.25 116 LEU A CA 1
ATOM 944 C C . LEU A 1 116 ? -11.966 -10.538 10.894 1.00 84.25 116 LEU A C 1
ATOM 946 O O . LEU A 1 116 ? -12.926 -10.453 10.135 1.00 84.25 116 LEU A O 1
ATOM 950 N N . LEU A 1 117 ? -10.722 -10.699 10.443 1.00 84.06 117 LEU A N 1
ATOM 951 C CA . LEU A 1 117 ? -10.390 -10.853 9.025 1.00 84.06 117 LEU A CA 1
ATOM 952 C C . LEU A 1 117 ? -10.730 -12.239 8.472 1.00 84.06 117 LEU A C 1
ATOM 954 O O . LEU A 1 117 ? -11.002 -12.327 7.277 1.00 84.06 117 LEU A O 1
ATOM 958 N N . ASP A 1 118 ? -10.796 -13.264 9.324 1.00 83.25 118 ASP A N 1
ATOM 959 C CA . ASP A 1 118 ? -11.232 -14.615 8.945 1.00 83.25 118 ASP A CA 1
ATOM 960 C C . ASP A 1 118 ? -12.687 -14.640 8.425 1.00 83.25 118 ASP A C 1
ATOM 962 O O . ASP A 1 118 ? -13.103 -15.579 7.744 1.00 83.25 118 ASP A O 1
ATOM 966 N N . GLU A 1 119 ? -13.477 -13.588 8.678 1.00 83.62 119 GLU A N 1
ATOM 967 C CA . GLU A 1 119 ? -14.794 -13.408 8.072 1.00 83.62 119 GLU A CA 1
ATOM 968 C C . GLU A 1 119 ? -14.688 -12.846 6.632 1.00 83.62 119 GLU A C 1
ATOM 970 O O . GLU A 1 119 ? -14.230 -11.711 6.438 1.00 83.62 119 GLU A O 1
ATOM 975 N N . PRO A 1 120 ? -15.224 -13.532 5.597 1.00 77.88 120 PRO A N 1
ATOM 976 C CA . PRO A 1 120 ? -15.089 -13.109 4.193 1.00 77.88 120 PRO A CA 1
ATOM 977 C C . PRO A 1 120 ? -15.581 -11.680 3.899 1.00 77.88 120 PRO A C 1
ATOM 979 O O . PRO A 1 120 ? -15.015 -10.947 3.082 1.00 77.88 120 PRO A O 1
ATOM 982 N N . ARG A 1 121 ? -16.646 -11.241 4.583 1.00 83.50 121 ARG A N 1
ATOM 983 C CA . ARG A 1 121 ? -17.187 -9.877 4.435 1.00 83.50 121 ARG A CA 1
ATOM 984 C C . ARG A 1 121 ? -16.229 -8.819 4.986 1.00 83.50 121 ARG A C 1
ATOM 986 O O . ARG A 1 121 ? -16.125 -7.722 4.425 1.00 83.50 121 ARG A O 1
ATOM 993 N N . SER A 1 122 ? -15.533 -9.147 6.064 1.00 85.44 122 SER A N 1
ATOM 994 C CA . SER A 1 122 ? -14.636 -8.248 6.779 1.00 85.44 122 SER A CA 1
ATOM 995 C C . SER A 1 122 ? -13.341 -8.047 5.999 1.00 85.44 122 SER A C 1
ATOM 997 O O . SER A 1 122 ? -12.974 -6.899 5.732 1.00 85.44 122 SER A O 1
ATOM 999 N N . ILE A 1 123 ? -12.719 -9.119 5.492 1.00 85.56 123 ILE A N 1
ATOM 1000 C CA . ILE A 1 123 ? -11.535 -8.985 4.631 1.00 85.56 123 ILE A CA 1
ATOM 1001 C C . ILE A 1 123 ? -11.836 -8.232 3.332 1.00 85.56 123 ILE A C 1
ATOM 1003 O O . ILE A 1 123 ? -11.086 -7.328 2.957 1.00 85.56 123 ILE A O 1
ATOM 1007 N N . GLY A 1 124 ? -12.979 -8.498 2.690 1.00 88.00 124 GLY A N 1
ATOM 1008 C CA . GLY A 1 124 ? -13.409 -7.746 1.509 1.00 88.00 124 GLY A CA 1
ATOM 1009 C C . GLY A 1 124 ? -13.595 -6.248 1.789 1.00 88.00 124 GLY A C 1
ATOM 1010 O O . GLY A 1 124 ? -13.289 -5.405 0.936 1.00 88.00 124 GLY A O 1
ATOM 1011 N N . THR A 1 125 ? -14.053 -5.896 2.994 1.00 89.50 125 THR A N 1
ATOM 1012 C CA . THR A 1 125 ? -14.208 -4.504 3.448 1.00 89.50 125 THR A CA 1
ATOM 1013 C C . THR A 1 125 ? -12.857 -3.843 3.710 1.00 89.50 125 THR A C 1
ATOM 1015 O O . THR A 1 125 ? -12.642 -2.702 3.289 1.00 89.50 125 THR A O 1
ATOM 1018 N N . VAL A 1 126 ? -11.920 -4.556 4.335 1.00 88.88 126 VAL A N 1
ATOM 1019 C CA . VAL A 1 126 ? -10.555 -4.068 4.569 1.00 88.88 126 VAL A CA 1
ATOM 1020 C C . VAL A 1 126 ? -9.813 -3.867 3.249 1.00 88.88 126 VAL A C 1
ATOM 1022 O O . VAL A 1 126 ? -9.301 -2.774 3.013 1.00 88.88 126 VAL A O 1
ATOM 1025 N N . ALA A 1 127 ? -9.854 -4.835 2.330 1.00 89.12 127 ALA A N 1
ATOM 1026 C CA . ALA A 1 127 ? -9.260 -4.702 0.999 1.00 89.12 127 ALA A CA 1
ATOM 1027 C C . ALA A 1 127 ? -9.829 -3.493 0.232 1.00 89.12 127 ALA A C 1
ATOM 1029 O O . ALA A 1 127 ? -9.083 -2.687 -0.331 1.00 89.12 127 ALA A O 1
ATOM 1030 N N . LYS A 1 128 ? -11.157 -3.300 0.273 1.00 91.31 128 LYS A N 1
ATOM 1031 C CA . LYS A 1 128 ? -11.832 -2.132 -0.321 1.00 91.31 128 LYS A CA 1
ATOM 1032 C C . LYS A 1 128 ? -11.395 -0.811 0.323 1.00 91.31 128 LYS A C 1
ATOM 1034 O O . LYS A 1 128 ? -11.334 0.209 -0.365 1.00 91.31 128 LYS A O 1
ATOM 1039 N N . THR A 1 129 ? -11.143 -0.818 1.627 1.00 91.44 129 THR A N 1
ATOM 1040 C CA . THR A 1 129 ? -10.712 0.361 2.387 1.00 91.44 129 THR A CA 1
ATOM 1041 C C . THR A 1 129 ? -9.278 0.731 2.038 1.00 91.44 129 THR A C 1
ATOM 1043 O O . THR A 1 129 ? -9.027 1.887 1.715 1.00 91.44 129 THR A O 1
ATOM 1046 N N . VAL A 1 130 ? -8.363 -0.243 1.989 1.00 91.25 130 VAL A N 1
ATOM 1047 C CA . VAL A 1 130 ? -6.965 -0.031 1.575 1.00 91.25 130 VAL A CA 1
ATOM 1048 C C . VAL A 1 130 ? -6.898 0.556 0.165 1.00 91.25 130 VAL A C 1
ATOM 1050 O O . VAL A 1 130 ? -6.311 1.621 -0.025 1.00 91.25 130 VAL A O 1
ATOM 1053 N N . CYS A 1 131 ? -7.569 -0.072 -0.809 1.00 91.38 131 CYS A N 1
ATOM 1054 C CA . CYS A 1 131 ? -7.597 0.423 -2.190 1.00 91.38 131 CYS A CA 1
ATOM 1055 C C . CYS A 1 131 ? -8.175 1.841 -2.275 1.00 91.38 131 CYS A C 1
ATOM 1057 O O . CYS A 1 131 ? -7.630 2.711 -2.950 1.00 91.38 131 CYS A O 1
ATOM 1059 N N . GLY A 1 132 ? -9.265 2.094 -1.551 1.00 91.94 132 GLY A N 1
ATOM 1060 C CA . GLY A 1 132 ? -9.899 3.403 -1.543 1.00 91.94 132 GLY A CA 1
ATOM 1061 C C . GLY A 1 132 ? -9.074 4.491 -0.856 1.00 91.94 132 GLY A C 1
ATOM 1062 O O . GLY A 1 132 ? -9.129 5.642 -1.282 1.00 91.94 132 GLY A O 1
ATOM 1063 N N . GLN A 1 133 ? -8.291 4.155 0.171 1.00 91.38 133 GLN A N 1
ATOM 1064 C CA . GLN A 1 133 ? -7.369 5.098 0.805 1.00 91.38 133 GLN A CA 1
ATOM 1065 C C . GLN A 1 133 ? -6.201 5.461 -0.113 1.00 91.38 133 GLN A C 1
ATOM 1067 O O . GLN A 1 133 ? -5.850 6.637 -0.173 1.00 91.38 133 GLN A O 1
ATOM 1072 N N . ILE A 1 134 ? -5.651 4.500 -0.864 1.00 92.75 134 ILE A N 1
ATOM 1073 C CA . ILE A 1 134 ? -4.626 4.753 -1.893 1.00 92.75 134 ILE A CA 1
ATOM 1074 C C . ILE A 1 134 ? -5.165 5.739 -2.933 1.00 92.75 134 ILE A C 1
ATOM 1076 O O . ILE A 1 134 ? -4.598 6.813 -3.114 1.00 92.75 134 ILE A O 1
ATOM 1080 N N . GLN A 1 135 ? -6.331 5.444 -3.510 1.00 93.12 135 GLN A N 1
ATOM 1081 C CA . GLN A 1 135 ? -6.969 6.311 -4.506 1.00 93.12 135 GLN A CA 1
ATOM 1082 C C . GLN A 1 135 ? -7.291 7.705 -3.956 1.00 93.12 135 GLN A C 1
ATOM 1084 O O . GLN A 1 135 ? -7.120 8.715 -4.643 1.00 93.12 135 GLN A O 1
ATOM 1089 N N . GLN A 1 136 ? -7.745 7.785 -2.702 1.00 92.25 136 GLN A N 1
ATOM 1090 C CA . GLN A 1 136 ? -8.045 9.064 -2.068 1.00 92.25 136 GLN A CA 1
ATOM 1091 C C . GLN A 1 136 ? -6.777 9.884 -1.802 1.00 92.25 136 GLN A C 1
ATOM 1093 O O . GLN A 1 136 ? -6.802 11.099 -1.991 1.00 92.25 136 GLN A O 1
ATOM 1098 N N . LEU A 1 137 ? -5.681 9.248 -1.386 1.00 92.56 137 LEU A N 1
ATOM 1099 C CA . LEU A 1 137 ? -4.373 9.887 -1.227 1.00 92.56 137 LEU A CA 1
ATOM 1100 C C . LEU A 1 137 ? -3.883 10.466 -2.559 1.00 92.56 137 LEU A C 1
ATOM 1102 O O . LEU A 1 137 ? -3.530 11.644 -2.612 1.00 92.56 137 LEU A O 1
ATOM 1106 N N . THR A 1 138 ? -3.955 9.685 -3.639 1.00 93.62 138 THR A N 1
ATOM 1107 C CA . THR A 1 138 ? -3.618 10.131 -5.000 1.00 93.62 138 THR A CA 1
ATOM 1108 C C . THR A 1 138 ? -4.451 11.336 -5.409 1.00 93.62 138 THR A C 1
ATOM 1110 O O . THR A 1 138 ? -3.908 12.358 -5.823 1.00 93.62 138 THR A O 1
ATOM 1113 N N . ARG A 1 139 ? -5.776 11.262 -5.241 1.00 93.44 139 ARG A N 1
ATOM 1114 C CA . ARG A 1 139 ? -6.684 12.359 -5.591 1.00 93.44 139 ARG A CA 1
ATOM 1115 C C . ARG A 1 139 ? -6.344 13.642 -4.833 1.00 93.44 139 ARG A C 1
ATOM 1117 O O . ARG A 1 139 ? -6.225 14.690 -5.459 1.00 93.44 139 ARG A O 1
ATOM 1124 N N . ARG A 1 140 ? -6.152 13.558 -3.513 1.00 91.25 140 ARG A N 1
ATOM 1125 C CA . ARG A 1 140 ? -5.796 14.716 -2.675 1.00 91.25 140 ARG A CA 1
ATOM 1126 C C . ARG A 1 140 ? -4.438 15.302 -3.057 1.00 91.25 140 ARG A C 1
ATOM 1128 O O . ARG A 1 140 ? -4.290 16.519 -3.083 1.00 91.25 140 ARG A O 1
ATOM 1135 N N . HIS A 1 141 ? -3.465 14.460 -3.404 1.00 92.56 141 HIS A N 1
ATOM 1136 C CA . HIS A 1 141 ? -2.176 14.919 -3.919 1.00 92.56 141 HIS A CA 1
ATOM 1137 C C . HIS A 1 141 ? -2.327 15.704 -5.228 1.00 92.56 141 HIS A C 1
ATOM 1139 O O . HIS A 1 141 ? -1.812 16.814 -5.338 1.00 92.56 141 HIS A O 1
ATOM 1145 N N . LEU A 1 142 ? -3.072 15.161 -6.197 1.00 92.62 142 LEU A N 1
ATOM 1146 C CA . LEU A 1 142 ? -3.314 15.816 -7.487 1.00 92.62 142 LEU A CA 1
ATOM 1147 C C . LEU A 1 142 ? -4.096 17.132 -7.348 1.00 92.62 142 LEU A C 1
ATOM 1149 O O . LEU A 1 142 ? -3.930 18.030 -8.166 1.00 92.62 142 LEU A O 1
ATOM 1153 N N . GLN A 1 143 ? -4.918 17.258 -6.304 1.00 93.06 143 GLN A N 1
ATOM 1154 C CA . GLN A 1 143 ? -5.632 18.487 -5.942 1.00 93.06 143 GLN A CA 1
ATOM 1155 C C . GLN A 1 143 ? -4.770 19.487 -5.148 1.00 93.06 143 GLN A C 1
ATOM 1157 O O . GLN A 1 143 ? -5.244 20.570 -4.824 1.00 93.06 143 GLN A O 1
ATOM 1162 N N . GLY A 1 144 ? -3.520 19.144 -4.818 1.00 89.94 144 GLY A N 1
ATOM 1163 C CA . GLY A 1 144 ? -2.625 19.998 -4.034 1.00 89.94 144 GLY A CA 1
ATOM 1164 C C . GLY A 1 144 ? -2.916 20.025 -2.529 1.00 89.94 144 GLY A C 1
ATOM 1165 O O . GLY A 1 144 ? -2.275 20.781 -1.806 1.00 89.94 144 GLY A O 1
ATOM 1166 N N . GLU A 1 145 ? -3.831 19.189 -2.027 1.00 90.56 145 GLU A N 1
ATOM 1167 C CA . GLU A 1 145 ? -4.177 19.122 -0.598 1.00 90.56 145 GLU A CA 1
ATOM 1168 C C . GLU A 1 145 ? -3.101 18.413 0.241 1.00 90.56 145 GLU A C 1
ATOM 1170 O O . GLU A 1 145 ? -3.037 18.576 1.458 1.00 90.56 145 GLU A O 1
ATOM 1175 N N . CYS A 1 146 ? -2.277 17.569 -0.387 1.00 90.06 146 CYS A N 1
ATOM 1176 C CA . CYS A 1 146 ? -1.249 16.776 0.282 1.00 90.06 146 CYS A CA 1
ATOM 1177 C C . CYS A 1 146 ? 0.090 16.876 -0.452 1.00 90.06 146 CYS A C 1
ATOM 1179 O O . CYS A 1 146 ? 0.164 16.778 -1.682 1.00 90.06 146 CYS A O 1
ATOM 1181 N N . SER A 1 147 ? 1.179 16.993 0.313 1.00 91.00 147 SER A N 1
ATOM 1182 C CA . SER A 1 147 ? 2.523 16.993 -0.264 1.00 91.00 147 SER A CA 1
ATOM 1183 C C . SER A 1 147 ? 2.870 15.630 -0.872 1.00 91.00 147 SER A C 1
ATOM 1185 O O . SER A 1 147 ? 2.372 14.577 -0.459 1.00 91.00 147 SER A O 1
ATOM 1187 N N . TRP A 1 148 ? 3.773 15.633 -1.852 1.00 92.81 148 TRP A N 1
ATOM 1188 C CA . TRP A 1 148 ? 4.269 14.403 -2.471 1.00 92.81 148 TRP A CA 1
ATOM 1189 C C . TRP A 1 148 ? 4.904 13.456 -1.437 1.00 92.81 148 TRP A C 1
ATOM 1191 O O . TRP A 1 148 ? 4.577 12.272 -1.387 1.00 92.81 148 TRP A O 1
ATOM 1201 N N . LYS A 1 149 ? 5.753 14.000 -0.549 1.00 91.88 149 LYS A N 1
ATOM 1202 C CA . LYS A 1 149 ? 6.446 13.232 0.498 1.00 91.88 149 LYS A CA 1
ATOM 1203 C C . LYS A 1 149 ? 5.448 12.575 1.450 1.00 91.88 149 LYS A C 1
ATOM 1205 O O . LYS A 1 149 ? 5.582 11.391 1.743 1.00 91.88 149 LYS A O 1
ATOM 1210 N N . PHE A 1 150 ? 4.433 13.324 1.888 1.00 90.88 150 PHE A N 1
ATOM 1211 C CA . PHE A 1 150 ? 3.353 12.795 2.720 1.00 90.88 150 PHE A CA 1
ATOM 1212 C C . PHE A 1 150 ? 2.668 11.609 2.031 1.00 90.88 150 PHE A C 1
ATOM 1214 O O . PHE A 1 150 ? 2.530 10.544 2.628 1.00 90.88 150 PHE A O 1
ATOM 1221 N N . THR A 1 151 ? 2.309 11.769 0.759 1.00 92.94 151 THR A N 1
ATOM 1222 C CA . THR A 1 151 ? 1.585 10.758 -0.024 1.00 92.94 151 THR A CA 1
ATOM 1223 C C . THR A 1 151 ? 2.376 9.453 -0.146 1.00 92.94 151 THR A C 1
ATOM 1225 O O . THR A 1 151 ? 1.858 8.387 0.186 1.00 92.94 151 THR A O 1
ATOM 1228 N N . ILE A 1 152 ? 3.657 9.530 -0.522 1.00 93.44 152 ILE A N 1
ATOM 1229 C CA . ILE A 1 152 ? 4.519 8.346 -0.663 1.00 93.44 152 ILE A CA 1
ATOM 1230 C C . ILE A 1 152 ? 4.766 7.650 0.682 1.00 93.44 152 ILE A C 1
ATOM 1232 O O . ILE A 1 152 ? 4.697 6.424 0.762 1.00 93.44 152 ILE A O 1
ATOM 1236 N N . LEU A 1 153 ? 4.993 8.403 1.765 1.00 91.44 153 LEU A N 1
ATOM 1237 C CA . LEU A 1 153 ? 5.135 7.811 3.102 1.00 91.44 153 LEU A CA 1
ATOM 1238 C C . LEU A 1 153 ? 3.863 7.073 3.543 1.00 91.44 153 LEU A C 1
ATOM 1240 O O . LEU A 1 153 ? 3.945 6.020 4.177 1.00 91.44 153 LEU A O 1
ATOM 1244 N N . HIS A 1 154 ? 2.688 7.588 3.177 1.00 91.25 154 HIS A N 1
ATOM 1245 C CA . HIS A 1 154 ? 1.418 6.928 3.471 1.00 91.25 154 HIS A CA 1
ATOM 1246 C C . HIS A 1 154 ? 1.205 5.671 2.633 1.00 91.25 154 HIS A C 1
ATOM 1248 O O . HIS A 1 154 ? 0.741 4.671 3.179 1.00 91.25 154 HIS A O 1
ATOM 1254 N N . PHE A 1 155 ? 1.605 5.680 1.358 1.00 92.81 155 PHE A N 1
ATOM 1255 C CA . PHE A 1 155 ? 1.624 4.473 0.525 1.00 92.81 155 PHE A CA 1
ATOM 1256 C C . PHE A 1 155 ? 2.494 3.393 1.165 1.00 92.81 155 PHE A C 1
ATOM 1258 O O . PHE A 1 155 ? 2.016 2.290 1.410 1.00 92.81 155 PHE A O 1
ATOM 1265 N N . LEU A 1 156 ? 3.737 3.726 1.527 1.00 92.12 156 LEU A N 1
ATOM 1266 C CA . LEU A 1 156 ? 4.656 2.792 2.186 1.00 92.12 156 LEU A CA 1
ATOM 1267 C C . LEU A 1 156 ? 4.061 2.191 3.456 1.00 92.12 156 LEU A C 1
ATOM 1269 O O . LEU A 1 156 ? 4.167 0.990 3.698 1.00 92.12 156 LEU A O 1
ATOM 1273 N N . LYS A 1 157 ? 3.416 3.021 4.274 1.00 91.31 157 LYS A N 1
ATOM 1274 C CA . LYS A 1 157 ? 2.806 2.568 5.520 1.00 91.31 157 LYS A CA 1
ATOM 1275 C C . LYS A 1 157 ? 1.613 1.648 5.274 1.00 91.31 157 LYS A C 1
ATOM 1277 O O . LYS A 1 157 ? 1.513 0.618 5.934 1.00 91.31 157 LYS A O 1
ATOM 1282 N N . LEU A 1 158 ? 0.748 1.981 4.316 1.00 91.75 158 LEU A N 1
ATOM 1283 C CA . LEU A 1 158 ? -0.364 1.122 3.905 1.00 91.75 158 LEU A CA 1
ATOM 1284 C C . LEU A 1 158 ? 0.133 -0.225 3.377 1.00 91.75 158 LEU A C 1
ATOM 1286 O O . LEU A 1 158 ? -0.399 -1.257 3.778 1.00 91.75 158 LEU A O 1
ATOM 1290 N N . LEU A 1 159 ? 1.179 -0.235 2.547 1.00 91.50 159 LEU A N 1
ATOM 1291 C CA . LEU A 1 159 ? 1.774 -1.467 2.024 1.00 91.50 159 LEU A CA 1
ATOM 1292 C C . LEU A 1 159 ? 2.401 -2.313 3.124 1.00 91.50 159 LEU A C 1
ATOM 1294 O O . LEU A 1 159 ? 2.150 -3.510 3.185 1.00 91.50 159 LEU A O 1
ATOM 1298 N N . ARG A 1 160 ? 3.144 -1.700 4.050 1.00 90.44 160 ARG A N 1
ATOM 1299 C CA . ARG A 1 160 ? 3.715 -2.409 5.199 1.00 90.44 160 ARG A CA 1
ATOM 1300 C C . ARG A 1 160 ? 2.634 -3.070 6.052 1.00 90.44 160 ARG A C 1
ATOM 1302 O O . ARG A 1 160 ? 2.783 -4.228 6.431 1.00 90.44 160 ARG A O 1
ATOM 1309 N N . LEU A 1 161 ? 1.558 -2.344 6.351 1.00 89.19 161 LEU A N 1
ATOM 1310 C CA . LEU A 1 161 ? 0.433 -2.876 7.122 1.00 89.19 161 LEU A CA 1
ATOM 1311 C C . LEU A 1 161 ? -0.270 -3.993 6.351 1.00 89.19 161 LEU A C 1
ATOM 1313 O O . LEU A 1 161 ? -0.527 -5.049 6.913 1.00 89.19 161 LEU A O 1
ATOM 1317 N N . THR A 1 162 ? -0.487 -3.805 5.051 1.00 88.81 162 THR A N 1
ATOM 1318 C CA . THR A 1 162 ? -1.064 -4.827 4.170 1.00 88.81 162 THR A CA 1
ATOM 1319 C C . THR A 1 162 ? -0.197 -6.089 4.149 1.00 88.81 162 THR A C 1
ATOM 1321 O O . THR A 1 162 ? -0.718 -7.179 4.328 1.00 88.81 162 THR A O 1
ATOM 1324 N N . SER A 1 163 ? 1.130 -5.965 4.060 1.00 87.12 163 SER A N 1
ATOM 1325 C CA . SER A 1 163 ? 2.063 -7.101 4.130 1.00 87.12 163 SER A CA 1
ATOM 1326 C C . SER A 1 163 ? 1.965 -7.856 5.453 1.00 87.12 163 SER A C 1
ATOM 1328 O O . SER A 1 163 ? 1.867 -9.082 5.460 1.00 87.12 163 SER A O 1
ATOM 1330 N N . GLN A 1 164 ? 1.900 -7.145 6.581 1.00 86.44 164 GLN A N 1
ATOM 1331 C CA . GLN A 1 164 ? 1.720 -7.777 7.892 1.00 86.44 164 GLN A CA 1
ATOM 1332 C C . GLN A 1 164 ? 0.385 -8.512 8.015 1.00 86.44 164 GLN A C 1
ATOM 1334 O O . GLN A 1 164 ? 0.352 -9.621 8.550 1.00 86.44 164 GLN A O 1
ATOM 1339 N N . LEU A 1 165 ? -0.696 -7.902 7.518 1.00 82.62 165 LEU A N 1
ATOM 1340 C CA . LEU A 1 165 ? -2.019 -8.516 7.523 1.00 82.62 165 LEU A CA 1
ATOM 1341 C C . LEU A 1 165 ? -2.035 -9.782 6.671 1.00 82.62 165 LEU A C 1
ATOM 1343 O O . LEU A 1 165 ? -2.534 -10.820 7.099 1.00 82.62 165 LEU A O 1
ATOM 1347 N N . LEU A 1 166 ? -1.453 -9.702 5.479 1.00 78.31 166 LEU A N 1
ATOM 1348 C CA . LEU A 1 166 ? -1.542 -10.786 4.529 1.00 78.31 166 LEU A CA 1
ATOM 1349 C C . LEU A 1 166 ? -0.622 -11.963 4.878 1.00 78.31 166 LEU A C 1
ATOM 1351 O O . LEU A 1 166 ? -1.053 -13.096 4.733 1.00 78.31 166 LEU A O 1
ATOM 1355 N N . ARG A 1 167 ? 0.579 -11.747 5.444 1.00 76.62 167 ARG A N 1
ATOM 1356 C CA . ARG A 1 167 ? 1.498 -12.838 5.857 1.00 76.62 167 ARG A CA 1
ATOM 1357 C C . ARG A 1 167 ? 0.851 -13.932 6.715 1.00 76.62 167 ARG A C 1
ATOM 1359 O O . ARG A 1 167 ? 1.360 -15.045 6.750 1.00 76.62 167 ARG A O 1
ATOM 1366 N N . THR A 1 168 ? -0.220 -13.604 7.432 1.00 70.94 168 THR A N 1
ATOM 1367 C CA . THR A 1 168 ? -0.893 -14.530 8.354 1.00 70.94 168 THR A CA 1
ATOM 1368 C C . THR A 1 168 ? -2.202 -15.088 7.780 1.00 70.94 168 THR A C 1
ATOM 1370 O O . THR A 1 168 ? -2.669 -16.125 8.240 1.00 70.94 168 THR A O 1
ATOM 1373 N N . HIS A 1 169 ? -2.791 -14.446 6.765 1.00 69.56 169 HIS A N 1
ATOM 1374 C CA . HIS A 1 169 ? -4.130 -14.766 6.264 1.00 69.56 169 HIS A CA 1
ATOM 1375 C C . HIS A 1 169 ? -4.087 -15.405 4.867 1.00 69.56 169 HIS A C 1
ATOM 1377 O O . HIS A 1 169 ? -3.216 -15.094 4.062 1.00 69.56 169 HIS A O 1
ATOM 1383 N N . ARG A 1 170 ? -5.028 -16.307 4.550 1.00 66.12 170 ARG A N 1
ATOM 1384 C CA . ARG A 1 170 ? -5.007 -17.106 3.303 1.00 66.12 170 ARG A CA 1
ATOM 1385 C C . ARG A 1 170 ? -5.851 -16.548 2.153 1.00 66.12 170 ARG A C 1
ATOM 1387 O O . ARG A 1 170 ? -5.667 -16.982 1.020 1.00 66.12 170 ARG A O 1
ATOM 1394 N N . ASP A 1 171 ? -6.745 -15.592 2.401 1.00 71.56 171 ASP A N 1
ATOM 1395 C CA . ASP A 1 171 ? -7.613 -15.029 1.351 1.00 71.56 171 ASP A CA 1
ATOM 1396 C C . ASP A 1 171 ? -7.034 -13.761 0.694 1.00 71.56 171 ASP A C 1
ATOM 1398 O O . ASP A 1 171 ? -7.507 -12.633 0.845 1.00 71.56 171 ASP A O 1
ATOM 1402 N N . TRP A 1 172 ? -5.962 -13.971 -0.065 1.00 73.62 172 TRP A N 1
ATOM 1403 C CA . TRP A 1 172 ? -5.270 -12.942 -0.846 1.00 73.62 172 TRP A CA 1
ATOM 1404 C C . TRP A 1 172 ? -6.090 -12.455 -2.050 1.00 73.62 172 TRP A C 1
ATOM 1406 O O . TRP A 1 172 ? -5.862 -11.360 -2.576 1.00 73.62 172 TRP A O 1
ATOM 1416 N N . SER A 1 173 ? -7.077 -13.251 -2.474 1.00 78.12 173 SER A N 1
ATOM 1417 C CA . SER A 1 173 ? -7.931 -12.976 -3.632 1.00 78.12 173 SER A CA 1
ATOM 1418 C C . SER A 1 173 ? -8.780 -11.711 -3.446 1.00 78.12 173 SER A C 1
ATOM 1420 O O . SER A 1 173 ? -9.051 -10.991 -4.413 1.00 78.12 173 SER A O 1
ATOM 1422 N N . ALA A 1 174 ? -9.120 -11.375 -2.197 1.00 81.56 174 ALA A N 1
ATOM 1423 C CA . ALA A 1 174 ? -9.830 -10.150 -1.847 1.00 81.56 174 ALA A CA 1
ATOM 1424 C C . ALA A 1 174 ? -9.038 -8.879 -2.213 1.00 81.56 174 ALA A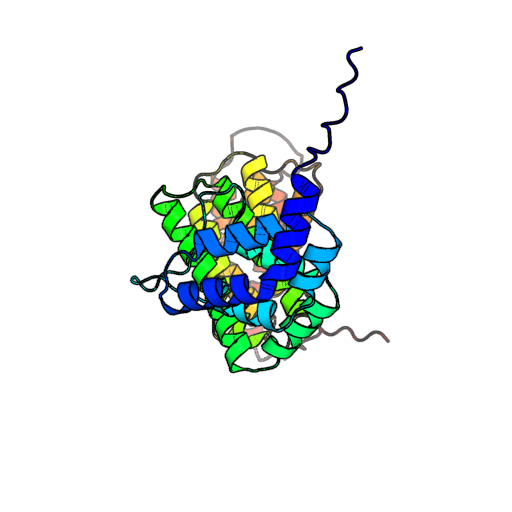 C 1
ATOM 1426 O O . ALA A 1 174 ? -9.636 -7.876 -2.612 1.00 81.56 174 ALA A O 1
ATOM 1427 N N . PHE A 1 175 ? -7.705 -8.922 -2.110 1.00 84.19 175 PHE A N 1
ATOM 1428 C CA . PHE A 1 175 ? -6.821 -7.793 -2.411 1.00 84.19 175 PHE A CA 1
ATOM 1429 C C . PHE A 1 175 ? -6.389 -7.777 -3.879 1.00 84.19 175 PHE A C 1
ATOM 1431 O O . PHE A 1 175 ? -6.485 -6.739 -4.534 1.00 84.19 175 PHE A O 1
ATOM 1438 N N . PHE A 1 176 ? -5.930 -8.91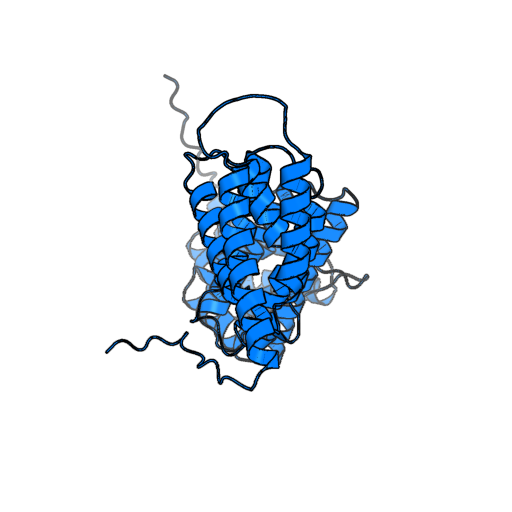4 -4.404 1.00 84.25 176 PHE A N 1
ATOM 1439 C CA . PHE A 1 176 ? -5.292 -8.967 -5.725 1.00 84.25 176 PHE A CA 1
ATOM 1440 C C . PHE A 1 176 ? -6.219 -9.394 -6.863 1.00 84.25 176 PHE A C 1
ATOM 1442 O O . PHE A 1 176 ? -5.985 -8.990 -7.994 1.00 84.25 176 PHE A O 1
ATOM 1449 N N . GLY A 1 177 ? -7.284 -10.147 -6.578 1.00 79.31 177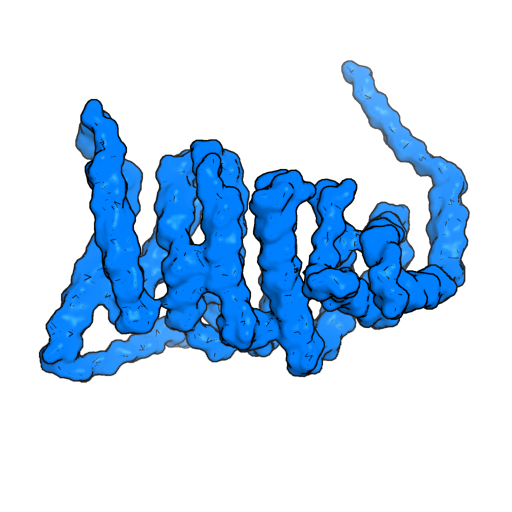 GLY A N 1
ATOM 1450 C CA . GLY A 1 177 ? -8.283 -10.532 -7.575 1.00 79.31 177 GLY A CA 1
ATOM 1451 C C . GLY A 1 177 ? -9.397 -9.493 -7.679 1.00 79.31 177 GLY A C 1
ATOM 1452 O O . GLY A 1 177 ? -9.426 -8.673 -8.589 1.00 79.31 177 GLY A O 1
ATOM 1453 N N . SER A 1 178 ? -10.304 -9.481 -6.698 1.00 76.06 178 SER A N 1
ATOM 1454 C CA . SER A 1 178 ? -11.541 -8.675 -6.749 1.00 76.06 178 SER A CA 1
ATOM 1455 C C . SER A 1 178 ? -11.319 -7.159 -6.771 1.00 76.06 178 SER A C 1
ATOM 1457 O O 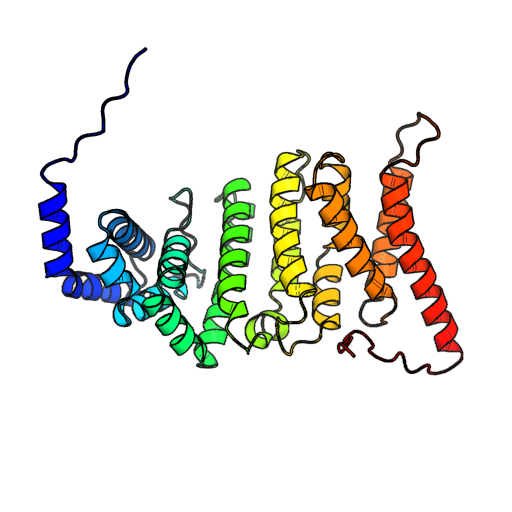. SER A 1 178 ? -12.185 -6.402 -7.213 1.00 76.06 178 SER A O 1
ATOM 1459 N N . ARG A 1 179 ? -10.203 -6.689 -6.209 1.00 81.00 179 ARG A N 1
ATOM 1460 C CA . ARG A 1 179 ? -9.904 -5.257 -6.057 1.00 81.00 179 ARG A CA 1
ATOM 1461 C C . ARG A 1 179 ? -8.734 -4.781 -6.899 1.00 81.00 179 ARG A C 1
ATOM 1463 O O . ARG A 1 179 ? -8.575 -3.570 -7.009 1.00 81.00 179 ARG A O 1
ATOM 1470 N N . ASP A 1 180 ? -7.966 -5.706 -7.469 1.00 84.69 180 ASP A N 1
ATOM 1471 C CA . ASP A 1 180 ? -6.794 -5.418 -8.293 1.00 84.69 180 ASP A CA 1
ATOM 1472 C C . ASP A 1 180 ? -5.867 -4.360 -7.656 1.00 84.69 180 ASP A C 1
ATOM 1474 O O . ASP A 1 180 ? -5.523 -3.328 -8.243 1.00 84.69 180 ASP A O 1
ATOM 1478 N N . LEU A 1 181 ? -5.510 -4.588 -6.383 1.00 88.62 181 LEU A N 1
ATOM 1479 C CA . LEU A 1 181 ? -4.695 -3.660 -5.594 1.00 88.62 181 LEU A CA 1
ATOM 1480 C C . LEU A 1 181 ? -3.375 -3.315 -6.301 1.00 88.62 181 LEU A C 1
ATOM 1482 O O . LEU A 1 181 ? -2.951 -2.162 -6.261 1.00 88.62 181 LEU A O 1
ATOM 1486 N N . LEU A 1 182 ? -2.740 -4.296 -6.951 1.00 90.06 182 LEU A N 1
ATOM 1487 C CA . LEU A 1 182 ? -1.473 -4.105 -7.659 1.00 90.06 182 LEU A CA 1
ATOM 1488 C C . LEU A 1 182 ? -1.629 -3.083 -8.784 1.00 90.06 182 LEU A C 1
ATOM 1490 O O . LEU A 1 182 ? -0.887 -2.104 -8.820 1.00 90.06 182 LEU A O 1
ATOM 1494 N N . ARG A 1 183 ? -2.638 -3.230 -9.646 1.00 88.12 183 ARG A N 1
ATOM 1495 C CA . ARG A 1 183 ? -2.872 -2.268 -10.725 1.00 88.12 183 ARG A CA 1
ATOM 1496 C C . ARG A 1 183 ? -3.193 -0.871 -10.201 1.00 88.12 183 ARG A C 1
ATOM 1498 O O . ARG A 1 183 ? -2.688 0.107 -10.753 1.00 88.12 183 ARG A O 1
ATOM 1505 N N . ILE A 1 184 ? -4.006 -0.765 -9.143 1.00 91.00 184 ILE A N 1
ATOM 1506 C CA . ILE A 1 184 ? -4.327 0.525 -8.507 1.00 91.00 184 ILE A CA 1
ATOM 1507 C C . ILE A 1 184 ? -3.050 1.195 -8.000 1.00 91.00 184 ILE A C 1
ATOM 1509 O O . ILE A 1 184 ? -2.790 2.343 -8.349 1.00 91.00 184 ILE A O 1
ATOM 1513 N N . LEU A 1 185 ? -2.240 0.474 -7.221 1.00 92.81 185 LEU A N 1
ATOM 1514 C CA . LEU A 1 185 ? -0.984 0.983 -6.673 1.00 92.81 185 LEU A CA 1
ATOM 1515 C C . LEU A 1 185 ? -0.039 1.464 -7.761 1.00 92.81 185 LEU A C 1
ATOM 1517 O O . LEU A 1 185 ? 0.520 2.548 -7.644 1.00 92.81 185 LEU A O 1
ATOM 1521 N N . MET A 1 186 ? 0.127 0.664 -8.809 1.00 92.88 186 MET A N 1
ATOM 1522 C CA . MET A 1 186 ? 1.050 0.969 -9.890 1.00 92.88 186 MET A CA 1
ATOM 1523 C C . MET A 1 186 ? 0.628 2.213 -10.668 1.00 92.88 186 MET A C 1
ATOM 1525 O O . MET A 1 186 ? 1.428 3.134 -10.840 1.00 92.88 186 MET A O 1
ATOM 1529 N N . LYS A 1 187 ? -0.651 2.285 -11.053 1.00 91.25 187 LYS A N 1
ATOM 1530 C CA . LYS A 1 187 ? -1.221 3.450 -11.735 1.00 91.25 187 LYS A CA 1
ATOM 1531 C C . LYS A 1 187 ? -1.087 4.718 -10.891 1.00 91.25 187 LYS A C 1
ATOM 1533 O O . LYS A 1 187 ? -0.668 5.757 -11.398 1.00 91.25 187 LYS A O 1
ATOM 1538 N N . ASP A 1 188 ? -1.452 4.640 -9.618 1.00 93.19 188 ASP A N 1
ATOM 1539 C CA . ASP A 1 188 ? -1.458 5.791 -8.723 1.00 93.19 188 ASP A CA 1
ATOM 1540 C C . ASP A 1 188 ? -0.038 6.254 -8.381 1.00 93.19 188 ASP A C 1
ATOM 1542 O O . ASP A 1 188 ? 0.246 7.452 -8.412 1.00 93.19 188 ASP A O 1
ATOM 1546 N N . LEU A 1 189 ? 0.882 5.316 -8.131 1.00 94.31 189 LEU A N 1
ATOM 1547 C CA . LEU A 1 189 ? 2.293 5.616 -7.903 1.00 94.31 189 LEU A CA 1
ATOM 1548 C C . LEU A 1 189 ? 2.910 6.312 -9.117 1.00 94.31 189 LEU A C 1
ATOM 1550 O O . LEU A 1 189 ? 3.585 7.323 -8.936 1.00 94.31 189 LEU A O 1
ATOM 1554 N N . TRP A 1 190 ? 2.633 5.824 -10.331 1.00 91.81 190 TRP A N 1
ATOM 1555 C CA . TRP A 1 190 ? 3.091 6.452 -11.571 1.00 91.81 190 TRP A CA 1
ATOM 1556 C C . TRP A 1 190 ? 2.593 7.894 -11.709 1.00 91.81 190 TRP A C 1
ATOM 1558 O O . TRP A 1 190 ? 3.359 8.798 -12.044 1.00 91.81 190 TRP A O 1
ATOM 1568 N N . LEU A 1 191 ? 1.314 8.143 -11.410 1.00 91.50 191 LEU A N 1
ATOM 1569 C CA . LEU A 1 191 ? 0.742 9.493 -11.456 1.00 91.50 191 LEU A CA 1
ATOM 1570 C C . LEU A 1 191 ? 1.432 10.451 -10.476 1.00 91.50 191 LEU A C 1
ATOM 1572 O O . LEU A 1 191 ? 1.649 11.613 -10.815 1.00 91.50 191 LEU A O 1
ATOM 1576 N N . ILE A 1 192 ? 1.782 9.965 -9.284 1.00 91.88 192 ILE A N 1
ATOM 1577 C CA . ILE A 1 192 ? 2.436 10.753 -8.231 1.00 91.88 192 ILE A CA 1
ATOM 1578 C C . ILE A 1 192 ? 3.936 10.951 -8.519 1.00 91.88 192 ILE A C 1
ATOM 1580 O O . ILE A 1 192 ? 4.512 11.973 -8.138 1.00 91.88 192 ILE A O 1
ATOM 1584 N N . SER A 1 193 ? 4.600 9.989 -9.163 1.00 90.06 193 SER A N 1
ATOM 1585 C CA . SER A 1 193 ? 6.040 10.043 -9.459 1.00 90.06 193 SER A CA 1
ATOM 1586 C C . SER A 1 193 ? 6.371 10.838 -10.723 1.00 90.06 193 SER A C 1
ATOM 1588 O O . SER A 1 193 ? 7.480 11.367 -10.834 1.00 90.06 193 SER A O 1
ATOM 1590 N N . LYS A 1 194 ? 5.410 10.997 -11.643 1.00 81.00 194 LYS A N 1
ATOM 1591 C CA . LYS A 1 194 ? 5.567 11.783 -12.872 1.00 81.00 194 LYS A CA 1
ATOM 1592 C C . LYS A 1 194 ? 6.066 13.191 -12.513 1.00 81.00 194 LYS A C 1
ATOM 1594 O O . LYS A 1 194 ? 5.358 13.939 -11.843 1.00 81.00 194 LYS A O 1
ATOM 1599 N N . ARG A 1 195 ? 7.262 13.566 -12.995 1.00 78.12 195 ARG A N 1
ATOM 1600 C CA . ARG A 1 195 ? 7.993 14.842 -12.750 1.00 78.12 195 ARG A CA 1
ATOM 1601 C C . ARG A 1 195 ? 8.972 14.857 -11.565 1.00 78.12 195 ARG A C 1
ATOM 1603 O O . ARG A 1 195 ? 9.402 15.938 -11.156 1.00 78.12 195 ARG A O 1
ATOM 1610 N N . LYS A 1 196 ? 9.333 13.711 -10.985 1.00 85.38 196 LYS A N 1
ATOM 1611 C CA . LYS A 1 196 ? 10.431 13.640 -10.009 1.00 85.38 196 LYS A CA 1
ATOM 1612 C C . LYS A 1 196 ? 11.744 13.285 -10.691 1.00 85.38 196 LYS A C 1
ATOM 1614 O O . LYS A 1 196 ? 11.814 12.297 -11.399 1.00 85.38 196 LYS A O 1
ATOM 1619 N N . ASN A 1 197 ? 12.779 14.079 -10.412 1.00 81.44 197 ASN A N 1
ATOM 1620 C CA . ASN A 1 197 ? 14.110 13.907 -11.004 1.00 81.44 197 ASN A CA 1
ATOM 1621 C C . ASN A 1 197 ? 15.222 13.793 -9.946 1.00 81.44 197 ASN A C 1
ATOM 1623 O O . ASN A 1 197 ? 16.384 13.634 -10.300 1.00 81.44 197 ASN A O 1
ATOM 1627 N N . SER A 1 198 ? 14.904 13.898 -8.646 1.00 88.38 198 SER A N 1
ATOM 1628 C CA . SER A 1 198 ? 15.928 13.796 -7.600 1.00 88.38 198 SER A CA 1
ATOM 1629 C C . SER A 1 198 ? 16.167 12.340 -7.177 1.00 88.38 198 SER A C 1
ATOM 1631 O O . SER A 1 198 ? 15.193 11.589 -7.039 1.00 88.38 198 SER A O 1
ATOM 1633 N N . PRO A 1 199 ? 17.424 11.942 -6.894 1.00 87.81 199 PRO A N 1
ATOM 1634 C CA . PRO A 1 199 ? 17.750 10.591 -6.430 1.00 87.81 199 PRO A CA 1
ATOM 1635 C C . PRO A 1 199 ? 16.958 10.169 -5.188 1.00 87.81 199 PRO A C 1
ATOM 1637 O O . PRO A 1 199 ? 16.445 9.056 -5.123 1.00 87.81 199 PRO A O 1
ATOM 1640 N N . ASP A 1 200 ? 16.783 11.072 -4.220 1.00 90.75 200 ASP A N 1
ATOM 1641 C CA . ASP A 1 200 ? 16.029 10.775 -2.997 1.00 90.75 200 ASP A CA 1
ATOM 1642 C C . ASP A 1 200 ? 14.540 10.541 -3.267 1.00 90.75 200 ASP A C 1
ATOM 1644 O O . ASP A 1 200 ? 13.923 9.682 -2.634 1.00 90.75 200 ASP A O 1
ATOM 1648 N N . SER A 1 201 ? 13.961 11.247 -4.247 1.00 92.94 201 SER A N 1
ATOM 1649 C CA . SER A 1 201 ? 12.576 10.991 -4.649 1.00 92.94 201 SER A CA 1
ATOM 1650 C C . SER A 1 201 ? 12.445 9.586 -5.235 1.00 92.94 201 SER A C 1
ATOM 1652 O O . SER A 1 201 ? 11.551 8.832 -4.849 1.00 92.94 201 SER A O 1
ATOM 1654 N N . TRP A 1 202 ? 13.373 9.202 -6.115 1.00 93.56 202 TRP A N 1
ATOM 1655 C CA . TRP A 1 202 ? 13.387 7.874 -6.723 1.00 93.56 202 TRP A CA 1
ATOM 1656 C C . TRP A 1 202 ? 13.685 6.757 -5.725 1.00 93.56 202 TRP A C 1
ATOM 1658 O O . TRP A 1 202 ? 13.087 5.693 -5.842 1.00 93.56 202 TRP A O 1
ATOM 1668 N N . ARG A 1 203 ? 14.492 6.994 -4.682 1.00 93.81 203 ARG A N 1
ATOM 1669 C CA . ARG A 1 203 ? 14.648 6.050 -3.559 1.00 93.81 203 ARG A CA 1
ATOM 1670 C C . ARG A 1 203 ? 13.344 5.830 -2.796 1.00 93.81 203 ARG A C 1
ATOM 1672 O O . ARG A 1 203 ? 13.026 4.707 -2.407 1.00 93.81 203 ARG A O 1
ATOM 1679 N N . MET A 1 204 ? 12.556 6.881 -2.564 1.00 93.75 204 MET A N 1
ATOM 1680 C CA . MET A 1 204 ? 11.254 6.724 -1.905 1.00 93.75 204 MET A CA 1
ATOM 1681 C C . MET A 1 204 ? 10.259 5.957 -2.786 1.00 93.75 204 MET A C 1
ATOM 1683 O O . MET A 1 204 ? 9.560 5.086 -2.275 1.00 93.75 204 MET A O 1
ATOM 1687 N N . VAL A 1 205 ? 10.231 6.228 -4.097 1.00 95.06 205 VAL A N 1
ATOM 1688 C CA . VAL A 1 205 ? 9.435 5.452 -5.068 1.00 95.06 205 VAL A CA 1
ATOM 1689 C C . VAL A 1 205 ? 9.895 3.995 -5.096 1.00 95.06 205 VAL A C 1
ATOM 1691 O O . VAL A 1 205 ? 9.069 3.093 -4.985 1.00 95.06 205 VAL A O 1
ATOM 1694 N N . PHE A 1 206 ? 11.205 3.753 -5.145 1.00 95.44 206 PHE A N 1
ATOM 1695 C CA . PHE A 1 206 ? 11.782 2.413 -5.140 1.00 95.44 206 PHE A CA 1
ATOM 1696 C C . PHE A 1 206 ? 11.364 1.604 -3.908 1.00 95.44 206 PHE A C 1
ATOM 1698 O O . PHE A 1 206 ? 10.995 0.440 -4.025 1.00 95.44 206 PHE A O 1
ATOM 1705 N N . ASN A 1 207 ? 11.326 2.226 -2.727 1.00 94.44 207 ASN A N 1
ATOM 1706 C CA . ASN A 1 207 ? 10.837 1.557 -1.524 1.00 94.44 207 ASN A CA 1
ATOM 1707 C C . ASN A 1 207 ? 9.386 1.065 -1.667 1.00 94.44 207 ASN A C 1
ATOM 1709 O O . ASN A 1 207 ? 9.056 0.008 -1.130 1.00 94.44 207 ASN A O 1
ATOM 1713 N N . VAL A 1 208 ? 8.530 1.802 -2.386 1.00 95.00 208 VAL A N 1
ATOM 1714 C CA . VAL A 1 208 ? 7.150 1.383 -2.685 1.00 95.00 208 VAL A CA 1
ATOM 1715 C C . VAL A 1 208 ? 7.174 0.206 -3.660 1.00 95.00 208 VAL A C 1
ATOM 1717 O O . VAL A 1 208 ? 6.538 -0.813 -3.396 1.00 95.00 208 VAL A O 1
ATOM 1720 N N . LEU A 1 209 ? 7.955 0.313 -4.740 1.00 94.94 209 LEU A N 1
ATOM 1721 C CA . LEU A 1 209 ? 8.111 -0.747 -5.742 1.00 94.94 209 LEU A CA 1
ATOM 1722 C C . LEU A 1 209 ? 8.637 -2.049 -5.137 1.00 94.94 209 LEU A C 1
ATOM 1724 O O . LEU A 1 209 ? 8.179 -3.119 -5.520 1.00 94.94 209 LEU A O 1
ATOM 1728 N N . ARG A 1 210 ? 9.539 -1.973 -4.155 1.00 93.38 210 ARG A N 1
ATOM 1729 C CA . ARG A 1 210 ? 10.043 -3.145 -3.436 1.00 93.38 210 ARG A CA 1
ATOM 1730 C C . ARG A 1 210 ? 8.917 -3.894 -2.722 1.00 93.38 210 ARG A C 1
ATOM 1732 O O . ARG A 1 210 ? 8.785 -5.095 -2.923 1.00 93.38 210 ARG A O 1
ATOM 1739 N N . TYR A 1 211 ? 8.049 -3.203 -1.979 1.00 90.62 211 TYR A N 1
ATOM 1740 C CA . TYR A 1 211 ? 6.878 -3.851 -1.365 1.00 90.62 211 TYR A CA 1
ATOM 1741 C C . TYR A 1 211 ? 5.936 -4.456 -2.412 1.00 90.62 211 TYR A C 1
ATOM 1743 O O . TYR A 1 211 ? 5.407 -5.546 -2.216 1.00 90.62 211 TYR A O 1
ATOM 1751 N N . ILE A 1 212 ? 5.734 -3.771 -3.541 1.00 92.06 212 ILE A N 1
ATOM 1752 C CA . ILE A 1 212 ? 4.925 -4.299 -4.647 1.00 92.06 212 ILE A CA 1
ATOM 1753 C C . ILE A 1 212 ? 5.565 -5.562 -5.241 1.00 92.06 212 ILE A C 1
ATOM 1755 O O . ILE A 1 212 ? 4.855 -6.519 -5.550 1.00 92.06 212 ILE A O 1
ATOM 1759 N N . SER A 1 213 ? 6.896 -5.600 -5.352 1.00 91.50 213 SER A N 1
ATOM 1760 C CA . SER A 1 213 ? 7.627 -6.775 -5.829 1.00 91.50 213 SER A CA 1
ATOM 1761 C C . SER A 1 213 ? 7.487 -7.961 -4.878 1.00 91.50 213 SER A C 1
ATOM 1763 O O . SER A 1 213 ? 7.249 -9.060 -5.362 1.00 91.50 213 SER A O 1
ATOM 1765 N N . GLU A 1 214 ? 7.512 -7.739 -3.558 1.00 88.50 214 GLU A N 1
ATOM 1766 C CA . GLU A 1 214 ? 7.239 -8.786 -2.562 1.00 88.50 214 GLU A CA 1
ATOM 1767 C C . GLU A 1 214 ? 5.838 -9.370 -2.794 1.00 88.50 214 GLU A C 1
ATOM 1769 O O . GLU A 1 214 ? 5.694 -10.567 -3.003 1.00 88.50 214 GLU A O 1
ATOM 1774 N N . PHE A 1 215 ? 4.800 -8.531 -2.908 1.00 86.81 215 PHE A N 1
ATOM 1775 C CA . PHE A 1 215 ? 3.436 -9.004 -3.199 1.00 86.81 215 PHE A CA 1
ATOM 1776 C C . PHE A 1 215 ? 3.312 -9.792 -4.506 1.00 86.81 215 PHE A C 1
ATOM 1778 O O . PHE A 1 215 ? 2.518 -10.733 -4.612 1.00 86.81 215 PHE A O 1
ATOM 1785 N N . THR A 1 216 ? 4.086 -9.396 -5.509 1.00 87.88 216 THR A N 1
ATOM 1786 C CA . THR A 1 216 ? 4.030 -9.978 -6.847 1.00 87.88 216 THR A CA 1
ATOM 1787 C C . THR A 1 216 ? 4.761 -11.315 -6.900 1.00 87.88 216 THR A C 1
ATOM 1789 O O . THR A 1 216 ? 4.183 -12.296 -7.369 1.00 87.88 216 THR A O 1
ATOM 1792 N N . LEU A 1 217 ? 5.997 -11.353 -6.396 1.00 84.62 217 LEU A N 1
ATOM 1793 C CA . LEU A 1 217 ? 6.968 -12.421 -6.625 1.00 84.62 217 LEU A CA 1
ATOM 1794 C C . LEU A 1 217 ? 7.090 -13.417 -5.463 1.00 84.62 217 LEU A C 1
ATOM 1796 O O . LEU A 1 217 ? 7.502 -14.546 -5.712 1.00 84.62 217 LEU A O 1
ATOM 1800 N N . ASP A 1 218 ? 6.717 -13.063 -4.226 1.00 78.44 218 ASP A N 1
ATOM 1801 C CA . ASP A 1 218 ? 6.800 -14.021 -3.116 1.00 78.44 218 ASP A CA 1
ATOM 1802 C C . ASP A 1 218 ? 5.708 -15.099 -3.229 1.00 78.44 218 ASP A C 1
ATOM 1804 O O . ASP A 1 218 ? 4.501 -14.835 -3.151 1.00 78.44 218 ASP A O 1
ATOM 1808 N N . ALA A 1 219 ? 6.165 -16.347 -3.360 1.00 54.56 219 ALA A N 1
ATOM 1809 C CA . ALA A 1 219 ? 5.360 -17.565 -3.421 1.00 54.56 219 ALA A CA 1
ATOM 1810 C C . ALA A 1 219 ? 4.433 -17.829 -2.208 1.00 54.56 219 ALA A C 1
ATOM 1812 O O . ALA A 1 219 ? 3.325 -18.315 -2.435 1.00 54.56 219 ALA A O 1
ATOM 1813 N N . PRO A 1 220 ? 4.777 -17.508 -0.936 1.00 58.97 220 PRO A N 1
ATOM 1814 C CA . PRO A 1 220 ? 3.881 -17.796 0.194 1.00 58.97 220 PRO A CA 1
ATOM 1815 C C . PRO A 1 220 ? 2.616 -16.923 0.231 1.00 58.97 220 PRO A C 1
ATOM 1817 O O . PRO A 1 220 ? 1.738 -17.145 1.065 1.00 58.97 220 PRO A O 1
ATOM 1820 N N . LEU A 1 221 ? 2.500 -15.932 -0.658 1.00 56.69 221 LEU A N 1
ATOM 1821 C CA . LEU A 1 221 ? 1.467 -14.901 -0.622 1.00 56.69 221 LEU A CA 1
ATOM 1822 C C . LEU A 1 221 ? 0.177 -15.263 -1.393 1.00 56.69 221 LEU A C 1
ATOM 1824 O O . LEU A 1 221 ? -0.476 -14.394 -1.975 1.00 56.69 221 LEU A O 1
ATOM 1828 N N . GLY A 1 222 ? -0.214 -16.542 -1.385 1.00 54.28 222 GLY A N 1
ATOM 1829 C CA . GLY A 1 222 ? -1.598 -16.956 -1.643 1.00 54.28 222 GLY A CA 1
ATOM 1830 C C . GLY A 1 222 ? -1.893 -17.758 -2.911 1.00 54.28 222 GLY A C 1
ATOM 1831 O O . GLY A 1 222 ? -1.021 -18.123 -3.686 1.00 54.28 222 GLY A O 1
ATOM 1832 N N . THR A 1 223 ? -3.190 -18.019 -3.096 1.00 57.59 223 THR A N 1
ATOM 1833 C CA . THR A 1 223 ? -3.803 -18.829 -4.167 1.00 57.59 223 THR A CA 1
ATOM 1834 C C . THR A 1 223 ? -4.016 -18.076 -5.484 1.00 57.59 223 THR A C 1
ATOM 1836 O O . THR A 1 223 ? -4.513 -18.655 -6.449 1.00 57.59 223 THR A O 1
ATOM 1839 N N . TYR A 1 224 ? -3.685 -16.780 -5.540 1.00 68.12 224 TYR A N 1
ATOM 1840 C CA . TYR A 1 224 ? -3.871 -15.977 -6.747 1.00 68.12 224 TYR A CA 1
ATOM 1841 C C . TYR A 1 224 ? -2.702 -16.198 -7.726 1.00 68.12 224 TYR A C 1
ATOM 1843 O O . TYR A 1 224 ? -1.549 -16.032 -7.313 1.00 68.12 224 TYR A O 1
ATOM 1851 N N . PRO A 1 225 ? -2.964 -16.538 -9.004 1.00 77.94 225 PRO A N 1
ATOM 1852 C CA . PRO A 1 225 ? -1.919 -16.922 -9.950 1.00 77.94 225 PRO A CA 1
ATOM 1853 C C . PRO A 1 225 ? -0.804 -15.877 -10.077 1.00 77.94 225 PRO A C 1
ATOM 1855 O O . PRO A 1 225 ? -1.068 -14.699 -10.333 1.00 77.94 225 PRO A O 1
ATOM 1858 N N . ALA A 1 226 ? 0.453 -16.314 -9.942 1.00 81.25 226 ALA A N 1
ATOM 1859 C CA . ALA A 1 226 ? 1.629 -15.444 -10.026 1.00 81.25 226 ALA A CA 1
ATOM 1860 C C . ALA A 1 226 ? 1.667 -14.644 -11.339 1.00 81.25 226 ALA A C 1
ATOM 1862 O O . ALA A 1 226 ? 1.895 -13.435 -11.317 1.00 81.25 226 ALA A O 1
ATOM 1863 N N . LEU A 1 227 ? 1.323 -15.287 -12.460 1.00 84.88 227 LEU A N 1
ATOM 1864 C CA . LEU A 1 227 ? 1.251 -14.651 -13.778 1.00 84.88 227 LEU A CA 1
ATOM 1865 C C . LEU A 1 227 ? 0.277 -13.469 -13.821 1.00 84.88 227 LEU A C 1
ATOM 1867 O O . LEU A 1 227 ? 0.597 -12.438 -14.408 1.00 84.88 227 LEU A O 1
ATOM 1871 N N . LEU A 1 228 ? -0.878 -13.564 -13.154 1.00 84.56 228 LEU A N 1
ATOM 1872 C CA . LEU A 1 228 ? -1.844 -12.463 -13.114 1.00 84.56 228 LEU A CA 1
ATOM 1873 C C . LEU A 1 228 ? -1.324 -11.277 -12.295 1.00 84.56 228 LEU A C 1
ATOM 1875 O O . LEU A 1 228 ? -1.580 -10.129 -12.657 1.00 84.56 228 LEU A O 1
ATOM 1879 N N . LYS A 1 229 ? -0.561 -11.534 -11.224 1.00 87.19 229 LYS A N 1
ATOM 1880 C CA . LYS A 1 229 ? 0.103 -10.475 -10.445 1.00 87.19 229 LYS A CA 1
ATOM 1881 C C . LYS A 1 229 ? 1.165 -9.767 -11.278 1.00 87.19 229 LYS A C 1
ATOM 1883 O O . LYS A 1 229 ? 1.173 -8.539 -11.335 1.00 87.19 229 LYS A O 1
ATOM 1888 N N . VAL A 1 230 ? 2.024 -10.540 -11.946 1.00 89.00 230 VAL A N 1
ATOM 1889 C CA . VAL A 1 230 ? 3.079 -10.011 -12.822 1.00 89.00 230 VAL A CA 1
ATOM 1890 C C . VAL A 1 230 ? 2.466 -9.182 -13.947 1.00 89.00 230 VAL A C 1
ATOM 1892 O O . VAL A 1 230 ? 2.863 -8.036 -14.148 1.00 89.00 230 VAL A O 1
ATOM 1895 N N . LYS A 1 231 ? 1.436 -9.706 -14.619 1.00 86.94 231 LYS A N 1
ATOM 1896 C CA . LYS A 1 231 ? 0.688 -8.975 -15.645 1.00 86.94 231 LYS A CA 1
ATOM 1897 C C . LYS A 1 231 ? 0.173 -7.631 -15.123 1.00 86.94 231 LYS A C 1
ATOM 1899 O O . LYS A 1 231 ? 0.429 -6.602 -15.744 1.00 86.94 231 LYS A O 1
ATOM 1904 N N . ALA A 1 232 ? -0.490 -7.623 -13.964 1.00 88.56 232 ALA A N 1
ATOM 1905 C CA . ALA A 1 232 ? -1.055 -6.408 -13.378 1.00 88.56 232 ALA A CA 1
ATOM 1906 C C . ALA A 1 232 ? 0.010 -5.335 -13.090 1.00 88.56 232 ALA A C 1
ATOM 1908 O O . ALA A 1 232 ? -0.224 -4.152 -13.349 1.00 88.56 232 ALA A O 1
ATOM 1909 N N . VAL A 1 233 ? 1.190 -5.721 -12.586 1.00 91.25 233 VAL A N 1
ATOM 1910 C CA . VAL A 1 233 ? 2.255 -4.744 -12.305 1.00 91.25 233 VAL A CA 1
ATOM 1911 C C . VAL A 1 233 ? 2.975 -4.259 -13.562 1.00 91.25 233 VAL A C 1
ATOM 1913 O O . VAL A 1 233 ? 3.320 -3.077 -13.647 1.00 91.25 233 VAL A O 1
ATOM 1916 N N . VAL A 1 234 ? 3.157 -5.129 -14.559 1.00 88.56 234 VAL A N 1
ATOM 1917 C CA . VAL A 1 234 ? 3.755 -4.772 -15.853 1.00 88.56 234 VAL A CA 1
ATOM 1918 C C . VAL A 1 234 ? 2.855 -3.789 -16.599 1.00 88.56 234 VAL A C 1
ATOM 1920 O O . VAL A 1 234 ? 3.316 -2.707 -16.964 1.00 88.56 234 VAL A O 1
ATOM 1923 N N . GLU A 1 235 ? 1.562 -4.098 -16.738 1.00 85.94 235 GLU A N 1
ATOM 1924 C CA . GLU A 1 235 ? 0.570 -3.198 -17.347 1.00 85.94 235 GLU A CA 1
ATOM 1925 C C . GLU A 1 235 ? 0.400 -1.895 -16.552 1.00 85.94 235 GLU A C 1
ATOM 1927 O O . GLU A 1 235 ? 0.102 -0.843 -17.116 1.00 85.94 235 GLU A O 1
ATOM 1932 N N . GLY A 1 236 ? 0.623 -1.947 -15.237 1.00 85.19 236 GLY A N 1
ATOM 1933 C CA . GLY A 1 236 ? 0.643 -0.781 -14.362 1.00 85.19 236 GLY A CA 1
ATOM 1934 C C . GLY A 1 236 ? 1.879 0.119 -14.512 1.00 85.19 236 GLY A C 1
ATOM 1935 O O . GLY A 1 236 ? 1.914 1.187 -13.904 1.00 85.19 236 GLY A O 1
ATOM 1936 N N . GLY A 1 237 ? 2.883 -0.278 -15.303 1.00 87.88 237 GLY A N 1
ATOM 1937 C CA . GLY A 1 237 ? 4.073 0.530 -15.584 1.00 87.88 237 GLY A CA 1
ATOM 1938 C C . GLY A 1 237 ? 5.268 0.280 -14.658 1.00 87.88 237 GLY A C 1
ATOM 1939 O O . GLY A 1 237 ? 6.143 1.140 -14.558 1.00 87.88 237 GLY A O 1
ATOM 1940 N N . MET A 1 238 ? 5.347 -0.879 -13.988 1.00 91.50 238 MET A N 1
ATOM 1941 C CA . MET A 1 238 ? 6.448 -1.187 -13.057 1.00 91.50 238 MET A CA 1
ATOM 1942 C C . MET A 1 238 ? 7.821 -1.156 -13.717 1.00 91.50 238 MET A C 1
ATOM 1944 O O . MET A 1 238 ? 8.762 -0.640 -13.123 1.00 91.50 238 MET A O 1
ATOM 1948 N N . ILE A 1 239 ? 7.919 -1.653 -14.951 1.00 88.88 239 ILE A N 1
ATOM 1949 C CA . ILE A 1 239 ? 9.172 -1.684 -15.713 1.00 88.88 239 ILE A CA 1
ATOM 1950 C C . ILE A 1 239 ? 9.718 -0.268 -15.905 1.00 88.88 239 ILE A C 1
ATOM 1952 O O . ILE A 1 239 ? 10.865 -0.017 -15.560 1.00 88.88 239 ILE A O 1
ATOM 1956 N N . HIS A 1 240 ? 8.880 0.669 -16.358 1.00 88.19 240 HIS A N 1
ATOM 1957 C CA . HIS A 1 240 ? 9.279 2.064 -16.558 1.00 88.19 240 HIS A CA 1
ATOM 1958 C C . HIS A 1 240 ? 9.794 2.700 -15.264 1.00 88.19 240 HIS A C 1
ATOM 1960 O O . HIS A 1 240 ? 10.872 3.284 -15.254 1.00 88.19 240 HIS A O 1
ATOM 1966 N N . MET A 1 241 ? 9.068 2.533 -14.153 1.00 91.75 241 MET A N 1
ATOM 1967 C CA . MET A 1 241 ? 9.503 3.106 -12.877 1.00 91.75 241 MET A CA 1
ATOM 1968 C C . MET A 1 241 ? 10.774 2.458 -12.328 1.00 91.75 241 MET A C 1
ATOM 1970 O O . MET A 1 241 ? 11.588 3.156 -11.733 1.00 91.75 241 MET A O 1
ATOM 1974 N N . LEU A 1 242 ? 10.971 1.149 -12.517 1.00 91.88 242 LEU A N 1
ATOM 1975 C CA . LEU A 1 242 ? 12.224 0.487 -12.144 1.00 91.88 242 LEU A CA 1
ATOM 1976 C C . LEU A 1 242 ? 13.388 1.000 -12.990 1.00 91.88 242 LEU A C 1
ATOM 1978 O O . LEU A 1 242 ? 14.449 1.278 -12.439 1.00 91.88 242 LEU A O 1
ATOM 1982 N N . THR A 1 243 ? 13.187 1.186 -14.295 1.00 87.44 243 THR A N 1
ATOM 1983 C CA . THR A 1 243 ? 14.184 1.812 -15.168 1.00 87.44 243 THR A CA 1
ATOM 1984 C C . THR A 1 243 ? 14.526 3.219 -14.688 1.00 87.44 243 THR A C 1
ATOM 1986 O O . THR A 1 243 ? 15.703 3.524 -14.518 1.00 87.44 243 THR A O 1
ATOM 1989 N N . ASP A 1 244 ? 13.530 4.051 -14.380 1.00 88.81 244 ASP A N 1
ATOM 1990 C CA . ASP A 1 244 ? 13.774 5.390 -13.839 1.00 88.81 244 ASP A CA 1
ATOM 1991 C C . ASP A 1 244 ? 14.535 5.342 -12.504 1.00 88.81 244 ASP A C 1
ATOM 1993 O O . ASP A 1 244 ? 15.467 6.124 -12.300 1.00 88.81 244 ASP A O 1
ATOM 1997 N N . CYS A 1 245 ? 14.209 4.398 -11.613 1.00 90.81 245 CYS A N 1
ATOM 1998 C CA . CYS A 1 245 ? 14.968 4.171 -10.384 1.00 90.81 245 CYS A CA 1
ATOM 1999 C C . CYS A 1 245 ? 16.437 3.824 -10.674 1.00 90.81 245 CYS A C 1
ATOM 2001 O O . CYS A 1 245 ? 17.320 4.438 -10.082 1.00 90.81 245 CYS A O 1
ATOM 2003 N N . ILE A 1 246 ? 16.715 2.892 -11.590 1.00 88.88 246 ILE A N 1
ATOM 2004 C CA . ILE A 1 246 ? 18.086 2.478 -11.942 1.00 88.88 246 ILE A CA 1
ATOM 2005 C C . ILE A 1 246 ? 18.875 3.643 -12.563 1.00 88.88 246 ILE A C 1
ATOM 2007 O O . ILE A 1 246 ? 20.067 3.796 -12.304 1.00 88.88 246 ILE A O 1
ATOM 2011 N N . LEU A 1 247 ? 18.218 4.498 -13.350 1.00 85.69 247 LEU A N 1
ATOM 2012 C CA . LEU A 1 247 ? 18.862 5.643 -13.998 1.00 85.69 247 LEU A CA 1
ATOM 2013 C C . LEU A 1 247 ? 19.200 6.786 -13.026 1.00 85.69 247 LEU A C 1
ATOM 2015 O O . LEU A 1 247 ? 20.179 7.497 -13.254 1.00 85.69 247 LEU A O 1
ATOM 2019 N N . HIS A 1 248 ? 18.415 6.978 -11.960 1.00 88.00 248 HIS A N 1
ATOM 2020 C CA . HIS A 1 248 ? 18.556 8.130 -11.057 1.00 88.00 248 HIS A CA 1
ATOM 2021 C C . HIS A 1 248 ? 19.149 7.800 -9.677 1.00 88.00 248 HIS A C 1
ATOM 2023 O O . HIS A 1 248 ? 19.625 8.705 -8.989 1.00 88.00 248 HIS A O 1
ATOM 2029 N N . ILE A 1 249 ? 19.110 6.543 -9.229 1.00 86.81 249 ILE A N 1
ATOM 2030 C CA . ILE A 1 249 ? 19.690 6.121 -7.946 1.00 86.81 249 ILE A CA 1
ATOM 2031 C C . ILE A 1 249 ? 21.177 5.763 -8.151 1.00 86.81 249 ILE A C 1
ATOM 2033 O O . ILE A 1 249 ? 21.481 5.035 -9.091 1.00 86.81 249 ILE A O 1
ATOM 2037 N N . PRO A 1 250 ? 22.107 6.194 -7.268 1.00 84.69 250 PRO A N 1
ATOM 2038 C CA . PRO A 1 250 ? 23.531 5.865 -7.394 1.00 84.69 250 PRO A CA 1
ATOM 2039 C C . PRO A 1 250 ? 23.824 4.358 -7.410 1.00 84.69 250 PRO A C 1
ATOM 2041 O O . PRO A 1 250 ? 23.250 3.603 -6.626 1.00 84.69 250 PRO A O 1
ATOM 2044 N N . ASP A 1 251 ? 24.785 3.942 -8.225 1.00 77.50 251 ASP A N 1
ATOM 2045 C CA . ASP A 1 251 ? 25.060 2.520 -8.532 1.00 77.50 251 ASP A CA 1
ATOM 2046 C C . ASP A 1 251 ? 25.689 1.774 -7.378 1.00 77.50 251 ASP A C 1
ATOM 2048 O O . ASP A 1 251 ? 25.444 0.594 -7.161 1.00 77.50 251 ASP A O 1
ATOM 2052 N N . THR A 1 252 ? 26.478 2.497 -6.590 1.00 78.25 252 THR A N 1
ATOM 2053 C CA . THR A 1 252 ? 27.087 1.980 -5.369 1.00 78.25 252 THR A CA 1
ATOM 2054 C C . THR A 1 252 ? 26.045 1.689 -4.289 1.00 78.25 252 THR A C 1
ATOM 2056 O O . THR A 1 252 ? 26.372 1.108 -3.255 1.00 78.25 252 THR A O 1
ATOM 2059 N N . SER A 1 253 ? 24.785 2.091 -4.494 1.00 86.38 253 SER A N 1
ATOM 2060 C CA . SER A 1 253 ? 23.716 1.810 -3.550 1.00 86.38 253 SER A CA 1
ATOM 2061 C C . SER A 1 253 ? 23.121 0.418 -3.756 1.00 86.38 253 SER A C 1
ATOM 2063 O O . SER A 1 253 ? 22.828 -0.022 -4.867 1.00 86.38 253 SER A O 1
ATOM 2065 N N . ARG A 1 254 ? 22.831 -0.244 -2.634 1.00 90.06 254 ARG A N 1
ATOM 2066 C CA . ARG A 1 254 ? 22.101 -1.517 -2.601 1.00 90.06 254 ARG A CA 1
ATOM 2067 C C . ARG A 1 254 ? 20.713 -1.426 -3.250 1.00 90.06 254 ARG A C 1
ATOM 2069 O O . ARG A 1 254 ? 20.226 -2.421 -3.783 1.00 90.06 254 ARG A O 1
ATOM 2076 N N . ASP A 1 255 ? 20.087 -0.251 -3.206 1.00 90.25 255 ASP A N 1
ATOM 2077 C CA . ASP A 1 255 ? 18.774 -0.007 -3.807 1.00 90.25 255 ASP A CA 1
ATOM 2078 C C . ASP A 1 255 ? 18.820 -0.161 -5.330 1.00 90.25 255 ASP A C 1
ATOM 2080 O O . ASP A 1 255 ? 17.945 -0.811 -5.897 1.00 90.25 255 ASP A O 1
ATOM 2084 N N . ASN A 1 256 ? 19.864 0.366 -5.980 1.00 87.56 256 ASN A N 1
ATOM 2085 C CA . ASN A 1 256 ? 20.042 0.240 -7.426 1.00 87.56 256 ASN A CA 1
ATOM 2086 C C . ASN A 1 256 ? 20.181 -1.237 -7.837 1.00 87.56 256 ASN A C 1
ATOM 2088 O O . ASN A 1 256 ? 19.379 -1.729 -8.629 1.00 87.56 256 ASN A O 1
ATOM 2092 N N . LEU A 1 257 ? 21.092 -1.977 -7.193 1.00 86.12 257 LEU A N 1
ATOM 2093 C CA . LEU A 1 257 ? 21.270 -3.417 -7.429 1.00 86.12 257 LEU A CA 1
ATOM 2094 C C . LEU A 1 257 ? 19.964 -4.202 -7.239 1.00 86.12 257 LEU A C 1
ATOM 2096 O O . LEU A 1 257 ? 19.628 -5.083 -8.027 1.00 86.12 257 LEU A O 1
ATOM 2100 N N . THR A 1 258 ? 19.191 -3.861 -6.208 1.00 90.75 258 THR A N 1
ATOM 2101 C CA . THR A 1 258 ? 17.907 -4.519 -5.944 1.00 90.75 258 THR A CA 1
ATOM 2102 C C . THR A 1 258 ? 16.874 -4.190 -7.030 1.00 90.75 258 THR A C 1
ATOM 2104 O O . THR A 1 258 ? 16.114 -5.070 -7.428 1.00 90.75 258 THR A O 1
ATOM 2107 N N . ALA A 1 259 ? 16.850 -2.960 -7.553 1.00 90.00 259 ALA A N 1
ATOM 2108 C CA . ALA A 1 259 ? 15.978 -2.582 -8.666 1.00 90.00 259 ALA A CA 1
ATOM 2109 C C . ALA A 1 259 ? 16.299 -3.367 -9.946 1.00 90.00 259 ALA A C 1
ATOM 2111 O O . ALA A 1 259 ? 15.376 -3.845 -10.608 1.00 90.00 259 ALA A O 1
ATOM 2112 N N . VAL A 1 260 ? 17.588 -3.556 -10.247 1.00 85.56 260 VAL A N 1
ATOM 2113 C CA . VAL A 1 260 ? 18.058 -4.379 -11.372 1.00 85.56 260 VAL A CA 1
ATOM 2114 C C . VAL A 1 260 ? 17.587 -5.829 -11.225 1.00 85.56 260 VAL A C 1
ATOM 2116 O O . VAL A 1 260 ? 17.018 -6.385 -12.162 1.00 85.56 260 VAL A O 1
ATOM 2119 N N . LEU A 1 261 ? 17.737 -6.426 -10.039 1.00 87.94 261 LEU A N 1
ATOM 2120 C CA . LEU A 1 261 ? 17.286 -7.800 -9.775 1.00 87.94 261 LEU A CA 1
ATOM 2121 C C . LEU A 1 261 ? 15.764 -7.959 -9.919 1.00 87.94 261 LEU A C 1
ATOM 2123 O O . LEU A 1 261 ? 15.295 -8.915 -10.534 1.00 87.94 261 LEU A O 1
ATOM 2127 N N . ILE A 1 262 ? 14.978 -7.008 -9.401 1.00 91.12 262 ILE A N 1
ATOM 2128 C CA . ILE A 1 262 ? 13.514 -7.029 -9.561 1.00 91.12 262 ILE A CA 1
ATOM 2129 C C . ILE A 1 262 ? 13.141 -6.951 -11.047 1.00 91.12 262 ILE A C 1
ATOM 2131 O O . ILE A 1 262 ? 12.266 -7.688 -11.504 1.00 91.12 262 ILE A O 1
ATOM 2135 N N . LEU A 1 263 ? 13.809 -6.082 -11.810 1.00 87.88 263 LEU A N 1
ATOM 2136 C CA . LEU A 1 263 ? 13.586 -5.944 -13.247 1.00 87.88 263 LEU A CA 1
ATOM 2137 C C . LEU A 1 263 ? 13.913 -7.243 -14.000 1.00 87.88 263 LEU A C 1
ATOM 2139 O O . LEU A 1 263 ? 13.114 -7.668 -14.832 1.00 87.88 263 LEU A O 1
ATOM 2143 N N . GLN A 1 264 ? 15.033 -7.898 -13.679 1.00 83.31 264 GLN A N 1
ATOM 2144 C CA . GLN A 1 264 ? 15.406 -9.199 -14.247 1.00 83.31 264 GLN A CA 1
ATOM 2145 C C . GLN A 1 264 ? 14.348 -10.271 -13.959 1.00 83.31 264 GLN A C 1
ATOM 2147 O O . GLN A 1 264 ? 13.931 -10.984 -14.872 1.00 83.31 264 GLN A O 1
ATOM 2152 N N . HIS A 1 265 ? 13.861 -10.354 -12.717 1.00 86.50 265 HIS A N 1
ATOM 2153 C CA . HIS A 1 265 ? 12.816 -11.309 -12.350 1.00 86.50 265 HIS A CA 1
ATOM 2154 C C . HIS A 1 265 ? 11.517 -11.072 -13.119 1.00 86.50 265 HIS A C 1
ATOM 2156 O O . HIS A 1 265 ? 10.938 -12.025 -13.628 1.00 86.50 265 HIS A O 1
ATOM 2162 N N . LEU A 1 266 ? 11.068 -9.819 -13.252 1.00 86.00 266 LEU A N 1
ATOM 2163 C CA . LEU A 1 266 ? 9.877 -9.496 -14.046 1.00 86.00 266 LEU A CA 1
ATOM 2164 C C . LEU A 1 266 ? 10.078 -9.822 -15.530 1.00 86.00 266 LEU A C 1
ATOM 2166 O O . LEU A 1 266 ? 9.171 -10.344 -16.173 1.00 86.00 266 LEU A O 1
ATOM 2170 N N . ALA A 1 267 ? 11.268 -9.549 -16.065 1.00 81.56 267 ALA A N 1
ATOM 2171 C CA . ALA A 1 267 ? 11.602 -9.834 -17.452 1.00 81.56 267 ALA A CA 1
ATOM 2172 C C . ALA A 1 267 ? 11.600 -11.344 -17.751 1.00 81.56 267 ALA A C 1
ATOM 2174 O O . ALA A 1 267 ? 11.175 -11.740 -18.833 1.00 81.56 267 ALA A O 1
ATOM 2175 N N . ALA A 1 268 ? 11.973 -12.204 -16.799 1.00 81.50 268 ALA A N 1
ATOM 2176 C CA . ALA A 1 268 ? 11.922 -13.659 -16.975 1.00 81.50 268 ALA A CA 1
ATOM 2177 C C . ALA A 1 268 ? 10.501 -14.195 -17.255 1.00 81.50 268 ALA A C 1
ATOM 2179 O O . ALA A 1 268 ? 10.347 -15.196 -17.950 1.00 81.50 268 ALA A O 1
ATOM 2180 N N . TYR A 1 269 ? 9.454 -13.502 -16.793 1.00 81.50 269 TYR A N 1
ATOM 2181 C CA . TYR A 1 269 ? 8.057 -13.863 -17.076 1.00 81.50 269 TYR A CA 1
ATOM 2182 C C . TYR A 1 269 ? 7.588 -13.493 -18.486 1.00 81.50 269 TYR A C 1
ATOM 2184 O O . TYR A 1 269 ? 6.458 -13.802 -18.856 1.00 81.50 269 TYR A O 1
ATOM 2192 N N . SER A 1 270 ? 8.430 -12.842 -19.287 1.00 77.38 270 SER A N 1
ATOM 2193 C CA . SER A 1 270 ? 8.060 -12.442 -20.643 1.00 77.38 270 SER A CA 1
ATOM 2194 C C . SER A 1 270 ? 7.738 -13.623 -21.559 1.00 77.38 270 SER A C 1
ATOM 2196 O O . SER A 1 270 ? 6.934 -13.457 -22.466 1.00 77.38 270 SER A O 1
ATOM 2198 N N . ILE A 1 271 ? 8.269 -14.818 -21.267 1.00 74.88 271 ILE A N 1
ATOM 2199 C CA . ILE A 1 271 ? 8.021 -16.050 -22.036 1.00 74.88 271 ILE A CA 1
ATOM 2200 C C . ILE A 1 271 ? 6.549 -16.495 -22.034 1.00 74.88 271 ILE A C 1
ATOM 2202 O O . ILE A 1 271 ? 6.156 -17.311 -22.867 1.00 74.88 271 ILE A O 1
ATOM 2206 N N . TYR A 1 272 ? 5.749 -16.001 -21.083 1.00 77.06 272 TYR A N 1
ATOM 2207 C CA . TYR A 1 272 ? 4.336 -16.337 -20.952 1.00 77.06 272 TYR A CA 1
ATOM 2208 C C . TYR A 1 272 ? 3.479 -15.373 -21.775 1.00 77.06 272 TYR A C 1
ATOM 2210 O O . TYR A 1 272 ? 3.596 -14.150 -21.662 1.00 77.06 272 TYR A O 1
ATOM 2218 N N . HIS A 1 273 ? 2.555 -15.924 -22.565 1.00 75.81 273 HIS A N 1
ATOM 2219 C CA . HIS A 1 273 ? 1.709 -15.153 -23.477 1.00 75.81 273 HIS A CA 1
ATOM 2220 C C . HIS A 1 273 ? 0.859 -14.097 -22.745 1.00 75.81 273 HIS A C 1
ATOM 2222 O O . HIS A 1 273 ? 0.633 -12.999 -23.257 1.00 75.81 273 HIS A O 1
ATOM 2228 N N . GLU A 1 274 ? 0.425 -14.385 -21.519 1.00 74.12 274 GLU A N 1
ATOM 2229 C CA . GLU A 1 274 ? -0.354 -13.494 -20.656 1.00 74.12 274 GLU A CA 1
ATOM 2230 C C . GLU A 1 274 ? 0.384 -12.193 -20.314 1.00 74.12 274 GLU A C 1
ATOM 2232 O O . GLU A 1 274 ? -0.266 -11.190 -20.009 1.00 74.12 274 GLU A O 1
ATOM 2237 N N . VAL A 1 275 ? 1.719 -12.208 -20.383 1.00 71.62 275 VAL A N 1
ATOM 2238 C CA . VAL A 1 275 ? 2.623 -11.086 -20.089 1.00 71.62 275 VAL A CA 1
ATOM 2239 C C . VAL A 1 275 ? 3.318 -10.593 -21.372 1.00 71.62 275 VAL A C 1
ATOM 2241 O O . VAL A 1 275 ? 4.231 -9.774 -21.322 1.00 71.62 275 VAL A O 1
ATOM 2244 N N . SER A 1 276 ? 2.851 -11.008 -22.554 1.00 69.31 276 SER A N 1
ATOM 2245 C CA . SER A 1 276 ? 3.393 -10.571 -23.854 1.00 69.31 276 SER A CA 1
ATOM 2246 C C . SER A 1 276 ? 3.327 -9.053 -24.078 1.00 69.31 276 SER A C 1
ATOM 2248 O O . SER A 1 276 ? 4.114 -8.515 -24.858 1.00 69.31 276 SER A O 1
ATOM 2250 N N . SER A 1 277 ? 2.470 -8.333 -23.337 1.00 69.69 277 SER A N 1
ATOM 2251 C CA . SER A 1 277 ? 2.441 -6.861 -23.281 1.00 69.69 277 SER A CA 1
ATOM 2252 C C . SER A 1 277 ? 3.771 -6.243 -22.830 1.00 69.69 277 SER A C 1
ATOM 2254 O O . SER A 1 277 ? 4.033 -5.071 -23.100 1.00 69.69 277 SER A O 1
ATOM 2256 N N . LEU A 1 278 ? 4.649 -7.035 -22.215 1.00 70.62 278 LEU A N 1
ATOM 2257 C CA . LEU A 1 278 ? 6.008 -6.653 -21.869 1.00 70.62 278 LEU A CA 1
ATOM 2258 C C . LEU A 1 278 ? 6.861 -6.378 -23.115 1.00 70.62 278 LEU A C 1
ATOM 2260 O O . LEU A 1 278 ? 7.612 -5.411 -23.120 1.00 70.62 278 LEU A O 1
ATOM 2264 N N . VAL A 1 279 ? 6.712 -7.146 -24.198 1.00 68.44 279 VAL A N 1
ATOM 2265 C CA . VAL A 1 279 ? 7.506 -6.984 -25.432 1.00 68.44 279 VAL A CA 1
ATOM 2266 C C . VAL A 1 279 ? 7.417 -5.566 -26.023 1.00 68.44 279 VAL A C 1
ATOM 2268 O O . VAL A 1 279 ? 8.470 -4.944 -26.202 1.00 68.44 279 VAL A O 1
ATOM 2271 N N . PRO A 1 280 ? 6.228 -4.992 -26.301 1.00 71.44 280 PRO A N 1
ATOM 2272 C CA . PRO A 1 280 ? 6.140 -3.631 -26.829 1.00 71.44 280 PRO A CA 1
ATOM 2273 C C . PRO A 1 280 ? 6.610 -2.574 -25.819 1.00 71.44 280 PRO A C 1
ATOM 2275 O O . PRO A 1 280 ? 7.283 -1.626 -26.217 1.00 71.44 280 PRO A O 1
ATOM 2278 N N . ILE A 1 281 ? 6.327 -2.756 -24.521 1.00 69.81 281 ILE A N 1
ATOM 2279 C CA . ILE A 1 281 ? 6.778 -1.851 -23.447 1.00 69.81 281 ILE A CA 1
ATOM 2280 C C . ILE A 1 281 ? 8.304 -1.758 -23.425 1.00 69.81 281 ILE A C 1
ATOM 2282 O O . ILE A 1 281 ? 8.878 -0.672 -23.419 1.00 69.81 281 ILE A O 1
ATOM 2286 N N . VAL A 1 282 ? 8.962 -2.911 -23.447 1.00 69.44 282 VAL A N 1
ATOM 2287 C CA . VAL A 1 282 ? 10.416 -3.016 -23.480 1.00 69.44 282 VAL A CA 1
ATOM 2288 C C . VAL A 1 282 ? 10.987 -2.424 -24.754 1.00 69.44 282 VAL A C 1
ATOM 2290 O O . VAL A 1 282 ? 11.974 -1.696 -24.695 1.00 69.44 282 VAL A O 1
ATOM 2293 N N . THR A 1 283 ? 10.390 -2.741 -25.900 1.00 69.12 283 THR A N 1
ATOM 2294 C CA . THR A 1 283 ? 10.873 -2.246 -27.191 1.00 69.12 283 THR A CA 1
ATOM 2295 C C . THR A 1 283 ? 10.885 -0.717 -27.206 1.00 69.12 283 THR A C 1
ATOM 2297 O O . THR A 1 283 ? 11.884 -0.108 -27.595 1.00 69.12 283 THR A O 1
ATOM 2300 N N . GLU A 1 284 ? 9.816 -0.093 -26.709 1.00 73.75 284 GLU A N 1
ATOM 2301 C CA . GLU A 1 284 ? 9.710 1.363 -26.615 1.00 73.75 284 GLU A CA 1
ATOM 2302 C C . GLU A 1 284 ? 10.687 1.958 -25.593 1.00 73.75 284 GLU A C 1
ATOM 2304 O O . GLU A 1 284 ? 11.331 2.978 -25.854 1.00 73.75 284 GLU A O 1
ATOM 2309 N N . LEU A 1 285 ? 10.867 1.293 -24.451 1.00 69.19 285 LEU A N 1
ATOM 2310 C CA . LEU A 1 285 ? 11.834 1.695 -23.433 1.00 69.19 285 LEU A CA 1
ATOM 2311 C C . LEU A 1 285 ? 13.272 1.660 -23.979 1.00 69.19 285 LEU A C 1
ATOM 2313 O O . LEU A 1 285 ? 14.013 2.630 -23.831 1.00 69.19 285 LEU A O 1
ATOM 2317 N N . VAL A 1 286 ? 13.660 0.583 -24.670 1.00 70.38 286 VAL A N 1
ATOM 2318 C CA . VAL A 1 286 ? 14.976 0.446 -25.318 1.00 70.38 286 VAL A CA 1
ATOM 2319 C C . VAL A 1 286 ? 15.179 1.535 -26.367 1.00 70.38 286 VAL A C 1
ATOM 2321 O O . VAL A 1 286 ? 16.241 2.154 -26.406 1.00 70.38 286 VAL A O 1
ATOM 2324 N N . LYS A 1 287 ? 14.162 1.813 -27.190 1.00 71.81 287 LYS A N 1
ATOM 2325 C CA . LYS A 1 287 ? 14.205 2.898 -28.177 1.00 71.81 287 LYS A CA 1
ATOM 2326 C C . LYS A 1 287 ? 14.406 4.259 -27.505 1.00 71.81 287 LYS A C 1
ATOM 2328 O O . LYS A 1 287 ? 15.283 5.013 -27.914 1.00 71.81 287 LYS A O 1
ATOM 2333 N N . THR A 1 288 ? 13.662 4.537 -26.436 1.00 69.44 288 THR A N 1
ATOM 2334 C CA . THR A 1 288 ? 13.757 5.790 -25.670 1.00 69.44 288 THR A CA 1
ATOM 2335 C C . THR A 1 288 ? 15.142 5.961 -25.044 1.00 69.44 288 THR A C 1
ATOM 2337 O O . THR A 1 288 ? 15.729 7.038 -25.131 1.00 69.44 288 THR A O 1
ATOM 2340 N N . MET A 1 289 ? 15.706 4.894 -24.470 1.00 69.12 289 MET A N 1
ATOM 2341 C CA . MET A 1 289 ? 17.045 4.919 -23.872 1.00 69.12 289 MET A CA 1
ATOM 2342 C C . MET A 1 289 ? 18.152 5.127 -24.913 1.00 69.12 289 MET A C 1
ATOM 2344 O 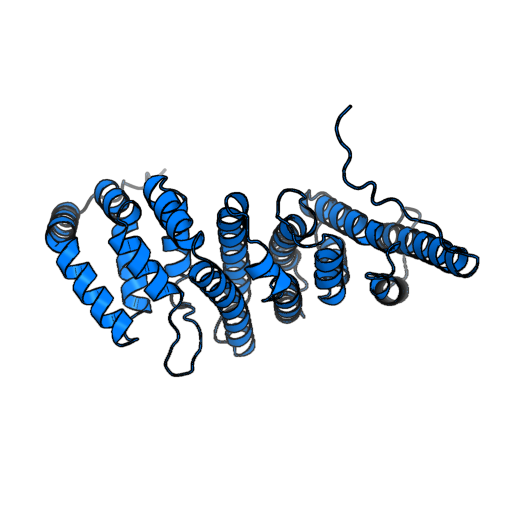O . MET A 1 289 ? 19.090 5.875 -24.635 1.00 69.12 289 MET A O 1
ATOM 2348 N N . LYS A 1 290 ? 18.025 4.527 -26.107 1.00 68.94 290 LYS A N 1
ATOM 2349 C CA . LYS A 1 290 ? 18.959 4.724 -27.232 1.00 68.94 290 LYS A CA 1
ATOM 2350 C C . LYS A 1 290 ? 18.884 6.136 -27.816 1.00 68.94 290 LYS A C 1
ATOM 2352 O O . LYS A 1 290 ? 19.908 6.727 -28.123 1.00 68.94 290 LYS A O 1
ATOM 2357 N N . CYS A 1 291 ? 17.685 6.706 -27.938 1.00 62.38 291 CYS A N 1
ATOM 2358 C CA . CYS A 1 291 ? 17.504 8.065 -28.460 1.00 62.38 291 CYS A CA 1
ATOM 2359 C C . CYS A 1 291 ? 17.967 9.170 -27.492 1.00 62.38 291 CYS A C 1
ATOM 2361 O O . CYS A 1 291 ? 18.092 10.318 -27.906 1.00 62.38 291 CYS A O 1
ATOM 2363 N N . ALA A 1 292 ? 18.203 8.853 -26.215 1.00 57.56 292 ALA A N 1
ATOM 2364 C CA . ALA A 1 292 ? 18.571 9.821 -25.183 1.00 57.56 292 ALA A CA 1
ATOM 2365 C C . ALA A 1 292 ? 20.094 10.001 -24.990 1.00 57.56 292 ALA A C 1
ATOM 2367 O O . ALA A 1 292 ? 20.502 10.571 -23.971 1.00 57.56 292 ALA A O 1
ATOM 2368 N N . GLU A 1 293 ? 20.953 9.466 -25.868 1.00 54.66 293 GLU A N 1
ATOM 2369 C CA . GLU A 1 293 ? 22.421 9.562 -25.751 1.00 54.66 293 GLU A CA 1
ATOM 2370 C C . GLU A 1 293 ? 22.925 11.019 -25.683 1.00 54.66 293 GLU A C 1
ATOM 2372 O O . GLU A 1 293 ? 22.645 11.815 -26.582 1.00 54.66 293 GLU A O 1
ATOM 2377 N N . PRO A 1 294 ? 23.731 11.387 -24.668 1.00 50.41 294 PRO A N 1
ATOM 2378 C CA . PRO A 1 294 ? 24.685 12.471 -24.811 1.00 50.41 294 PRO A CA 1
ATOM 2379 C C . PRO A 1 294 ? 25.860 11.981 -25.665 1.00 50.41 294 PRO A C 1
ATOM 2381 O O . PRO A 1 294 ? 26.430 10.921 -25.409 1.00 50.41 294 PRO A O 1
ATOM 2384 N N . ALA A 1 295 ? 26.243 12.776 -26.660 1.00 39.47 295 ALA A N 1
ATOM 2385 C CA . ALA A 1 295 ? 27.429 12.543 -27.468 1.00 39.47 295 ALA A CA 1
ATOM 2386 C C . ALA A 1 295 ? 28.695 12.603 -26.591 1.00 39.47 295 ALA A C 1
ATOM 2388 O O . ALA A 1 295 ? 29.221 13.683 -26.332 1.00 39.47 295 ALA A O 1
ATOM 2389 N N . GLY A 1 296 ? 29.192 11.457 -26.122 1.00 46.34 296 GLY A N 1
ATOM 2390 C CA . GLY A 1 296 ? 30.543 11.372 -25.571 1.00 46.34 296 GLY A CA 1
ATOM 2391 C C . GLY A 1 296 ? 30.780 10.313 -24.494 1.00 46.34 296 GLY A C 1
ATOM 2392 O O . GLY A 1 296 ? 30.129 10.316 -23.458 1.00 46.34 296 GLY A O 1
ATOM 2393 N N . HIS A 1 297 ? 31.845 9.538 -24.741 1.00 42.19 297 HIS A N 1
ATOM 2394 C CA . HIS A 1 297 ? 32.694 8.759 -23.818 1.00 42.19 297 HIS A CA 1
ATOM 2395 C C . HIS A 1 297 ? 32.424 7.246 -23.671 1.00 42.19 297 HIS A C 1
ATOM 2397 O O . HIS A 1 297 ? 31.611 6.810 -22.871 1.00 42.19 297 HIS A O 1
ATOM 2403 N N . GLY A 1 298 ? 33.249 6.467 -24.392 1.00 44.56 298 GLY A N 1
ATOM 2404 C CA . GLY A 1 298 ? 34.244 5.552 -23.806 1.00 44.56 298 GLY A CA 1
ATOM 2405 C C . GLY A 1 298 ? 33.779 4.203 -23.242 1.00 44.56 298 GLY A C 1
ATOM 2406 O O . GLY A 1 298 ? 33.302 4.161 -22.122 1.00 44.56 298 GLY A O 1
ATOM 2407 N N . THR A 1 299 ? 34.052 3.127 -23.999 1.00 41.81 299 THR A N 1
ATOM 2408 C CA . THR A 1 299 ? 34.444 1.717 -23.685 1.00 41.81 299 THR A CA 1
ATOM 2409 C C . THR A 1 299 ? 34.070 0.981 -22.381 1.00 41.81 299 THR A C 1
ATOM 2411 O O . THR A 1 299 ? 34.427 -0.189 -22.249 1.00 41.81 299 THR A O 1
ATOM 2414 N N . GLN A 1 300 ? 33.328 1.560 -21.445 1.00 48.00 300 GLN A N 1
ATOM 2415 C CA . GLN A 1 300 ? 32.723 0.862 -20.314 1.00 48.00 300 GLN A CA 1
ATOM 2416 C C . GLN A 1 300 ? 31.224 0.766 -20.594 1.00 48.00 300 GLN A C 1
ATOM 2418 O O . GLN A 1 300 ? 30.603 1.774 -20.922 1.00 48.00 300 GLN A O 1
ATOM 2423 N N . MET A 1 301 ? 30.661 -0.445 -20.529 1.00 56.06 301 MET A N 1
ATOM 2424 C CA . MET A 1 301 ? 29.242 -0.682 -20.801 1.00 56.06 301 MET A CA 1
ATOM 2425 C C . MET A 1 301 ? 28.415 0.287 -19.949 1.00 56.06 301 MET A C 1
ATOM 2427 O O . MET A 1 301 ? 28.489 0.252 -18.718 1.00 56.06 301 MET A O 1
ATOM 2431 N N . SER A 1 302 ? 27.714 1.222 -20.593 1.00 70.56 302 SER A N 1
ATOM 2432 C CA . SER A 1 302 ? 26.988 2.251 -19.864 1.00 70.56 302 SER A CA 1
ATOM 2433 C C . SER A 1 302 ? 25.813 1.594 -19.137 1.00 70.56 302 SER A C 1
ATOM 2435 O O . SER A 1 302 ? 25.290 0.568 -19.563 1.00 70.56 302 SER A O 1
ATOM 2437 N N . LYS A 1 303 ? 25.335 2.175 -18.037 1.00 67.81 303 LYS A N 1
ATOM 2438 C CA . LYS A 1 303 ? 24.170 1.632 -17.310 1.00 67.81 303 LYS A CA 1
ATOM 2439 C C . LYS A 1 303 ? 22.924 1.475 -18.168 1.00 67.81 303 LYS A C 1
ATOM 2441 O O . LYS A 1 303 ? 22.106 0.589 -17.939 1.00 67.81 303 LYS A O 1
ATOM 2446 N N . ARG A 1 304 ? 22.779 2.343 -19.167 1.00 67.38 304 ARG A N 1
ATOM 2447 C CA . ARG A 1 304 ? 21.730 2.208 -20.172 1.00 67.38 304 ARG A CA 1
ATOM 2448 C C . ARG A 1 304 ? 21.920 0.927 -20.970 1.00 67.38 304 ARG A C 1
ATOM 2450 O O . ARG A 1 304 ? 20.940 0.230 -21.179 1.00 67.38 304 ARG A O 1
ATOM 2457 N N . ASP A 1 305 ? 23.150 0.583 -21.335 1.00 72.38 305 ASP A N 1
ATOM 2458 C CA . ASP A 1 305 ? 23.464 -0.661 -22.036 1.00 72.38 305 ASP A CA 1
ATOM 2459 C C . ASP A 1 305 ? 23.176 -1.893 -21.173 1.00 72.38 305 ASP A C 1
ATOM 2461 O O . ASP A 1 305 ? 22.654 -2.871 -21.696 1.00 72.38 305 ASP A O 1
ATOM 2465 N N . GLU A 1 306 ? 23.450 -1.861 -19.862 1.00 72.00 306 GLU A N 1
ATOM 2466 C CA . GLU A 1 306 ? 23.114 -2.969 -18.948 1.00 72.00 306 GLU A CA 1
ATOM 2467 C C . GLU A 1 306 ? 21.595 -3.186 -18.858 1.00 72.00 306 GLU A C 1
ATOM 2469 O O . GLU A 1 306 ? 21.111 -4.307 -19.028 1.00 72.00 306 GLU A O 1
ATOM 2474 N N . ILE A 1 307 ? 20.824 -2.107 -18.671 1.00 71.44 307 ILE A N 1
ATOM 2475 C CA . ILE A 1 307 ? 19.355 -2.165 -18.677 1.00 71.44 307 ILE A CA 1
ATOM 2476 C C . ILE A 1 307 ? 18.855 -2.653 -20.041 1.00 71.44 307 ILE A C 1
ATOM 2478 O O . ILE A 1 307 ? 18.014 -3.548 -20.113 1.00 71.44 307 ILE A O 1
ATOM 2482 N N . ILE A 1 308 ? 19.378 -2.098 -21.137 1.00 73.94 308 ILE A N 1
ATOM 2483 C CA . ILE A 1 308 ? 19.025 -2.520 -22.493 1.00 73.94 308 ILE A CA 1
ATOM 2484 C C . ILE A 1 308 ? 19.320 -4.008 -22.668 1.00 73.94 308 ILE A C 1
ATOM 2486 O O . ILE A 1 308 ? 18.464 -4.705 -23.206 1.00 73.94 308 ILE A O 1
ATOM 2490 N N . LEU A 1 309 ? 20.465 -4.513 -22.207 1.00 76.44 309 LEU A N 1
ATOM 2491 C CA . LEU A 1 309 ? 20.838 -5.920 -22.327 1.00 76.44 309 LEU A CA 1
ATOM 2492 C C . LEU A 1 309 ? 19.864 -6.820 -21.564 1.00 76.44 309 LEU A C 1
ATOM 2494 O O . LEU A 1 309 ? 19.290 -7.722 -22.170 1.00 76.44 309 LEU A O 1
ATOM 2498 N N . ILE A 1 310 ? 19.629 -6.546 -20.276 1.00 73.25 310 ILE A N 1
ATOM 2499 C CA . ILE A 1 310 ? 18.712 -7.326 -19.425 1.00 73.25 310 ILE A CA 1
ATOM 2500 C C . ILE A 1 310 ? 17.352 -7.468 -20.100 1.00 73.25 310 ILE A C 1
ATOM 2502 O O . ILE A 1 310 ? 16.815 -8.569 -20.244 1.00 73.25 310 ILE A O 1
ATOM 2506 N N . ILE A 1 311 ? 16.801 -6.339 -20.534 1.00 70.69 311 ILE A N 1
ATOM 2507 C CA . ILE A 1 311 ? 15.437 -6.306 -21.023 1.00 70.69 311 ILE A CA 1
ATOM 2508 C C . ILE A 1 311 ? 15.356 -6.830 -22.479 1.00 70.69 311 ILE A C 1
ATOM 2510 O O . ILE A 1 311 ? 14.424 -7.560 -22.827 1.00 70.69 311 ILE A O 1
ATOM 2514 N N . SER A 1 312 ? 16.352 -6.545 -23.328 1.00 71.88 312 SER A N 1
ATOM 2515 C CA . SER A 1 312 ? 16.393 -7.031 -24.720 1.00 71.88 312 SER A CA 1
ATOM 2516 C C . SER A 1 312 ? 16.629 -8.539 -24.805 1.00 71.88 312 SER A C 1
ATOM 2518 O O . SER A 1 312 ? 16.024 -9.192 -25.653 1.00 71.88 312 SER A O 1
ATOM 2520 N N . CYS A 1 313 ? 17.460 -9.113 -23.926 1.00 74.12 313 CYS A N 1
ATOM 2521 C CA . CYS A 1 313 ? 17.662 -10.561 -23.849 1.00 74.12 313 CYS A CA 1
ATOM 2522 C C . CYS A 1 313 ? 16.355 -11.290 -23.516 1.00 74.12 313 CYS A C 1
ATOM 2524 O O . CYS A 1 313 ? 16.015 -12.263 -24.189 1.00 74.12 313 CYS A O 1
ATOM 2526 N N . ALA A 1 314 ? 15.591 -10.786 -22.545 1.00 69.31 314 ALA A N 1
ATOM 2527 C CA . ALA A 1 314 ? 14.299 -11.359 -22.176 1.00 69.31 314 ALA A CA 1
ATOM 2528 C C . ALA A 1 314 ? 13.278 -11.294 -23.327 1.00 69.31 314 ALA A C 1
ATOM 2530 O O . ALA A 1 314 ? 12.605 -12.279 -23.631 1.00 69.31 314 ALA A O 1
ATOM 2531 N N . VAL A 1 315 ? 13.211 -10.165 -24.042 1.00 68.19 315 VAL A N 1
ATOM 2532 C CA . VAL A 1 315 ? 12.329 -10.028 -25.213 1.00 68.19 315 VAL A CA 1
ATOM 2533 C C . VAL A 1 315 ? 12.755 -10.920 -26.377 1.00 68.19 315 VAL A C 1
ATOM 2535 O O . VAL A 1 315 ? 11.893 -11.511 -27.032 1.00 68.19 315 VAL A O 1
ATOM 2538 N N . ALA A 1 316 ? 14.056 -11.058 -26.638 1.00 70.50 316 ALA A N 1
ATOM 2539 C CA . ALA A 1 316 ? 14.561 -11.941 -27.685 1.00 70.50 316 ALA A CA 1
ATOM 2540 C C . ALA A 1 316 ? 14.216 -13.412 -27.399 1.00 70.50 316 ALA A C 1
ATOM 2542 O O . ALA A 1 316 ? 13.727 -14.107 -28.291 1.00 70.50 316 ALA A O 1
ATOM 2543 N N . GLN A 1 317 ? 14.396 -13.861 -26.151 1.00 68.44 317 GLN A N 1
ATOM 2544 C CA . GLN A 1 317 ? 14.014 -15.206 -25.707 1.00 68.44 317 GLN A CA 1
ATOM 2545 C C . GLN A 1 317 ? 12.511 -15.446 -25.871 1.00 68.44 317 GLN A C 1
ATOM 2547 O O . GLN A 1 317 ? 12.105 -16.426 -26.487 1.00 68.44 317 GLN A O 1
ATOM 2552 N N . THR A 1 318 ? 11.687 -14.509 -25.410 1.00 67.31 318 THR A N 1
ATOM 2553 C CA . THR A 1 318 ? 10.225 -14.557 -25.549 1.00 67.31 318 THR A CA 1
ATOM 2554 C C . THR A 1 318 ? 9.771 -14.629 -26.998 1.00 67.31 318 THR A C 1
ATOM 2556 O O . THR A 1 318 ? 8.944 -15.462 -27.362 1.00 67.31 318 THR A O 1
ATOM 2559 N N . THR A 1 319 ? 10.349 -13.788 -27.855 1.00 66.25 319 THR A N 1
ATOM 2560 C CA . THR A 1 319 ? 10.027 -13.768 -29.284 1.00 66.25 319 THR A CA 1
ATOM 2561 C C . THR A 1 319 ? 10.404 -15.092 -29.947 1.00 66.25 319 THR A C 1
ATOM 2563 O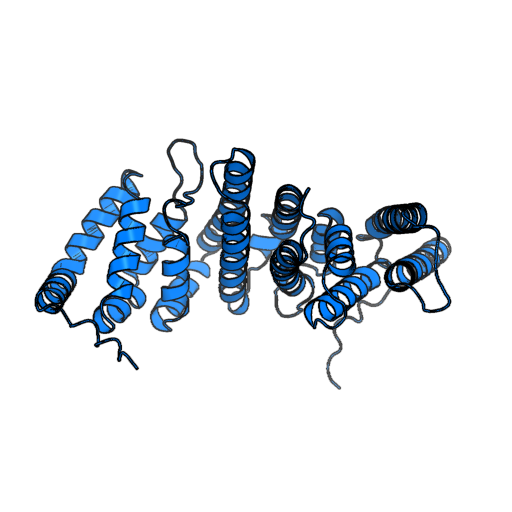 O . THR A 1 319 ? 9.649 -15.596 -30.774 1.00 66.25 319 THR A O 1
ATOM 2566 N N . ALA A 1 320 ? 11.546 -15.682 -29.578 1.00 66.00 320 ALA A N 1
ATOM 2567 C CA . ALA A 1 320 ? 11.964 -16.988 -30.079 1.00 66.00 320 ALA A CA 1
ATOM 2568 C C . ALA A 1 320 ? 11.029 -18.117 -29.612 1.00 66.00 320 ALA A C 1
ATOM 2570 O O . ALA A 1 320 ? 10.669 -18.974 -30.416 1.00 66.00 320 ALA A O 1
ATOM 2571 N N . VAL A 1 321 ? 10.594 -18.093 -28.347 1.00 65.50 321 VAL A N 1
ATOM 2572 C CA . VAL A 1 321 ? 9.636 -19.065 -27.796 1.00 65.50 321 VAL A CA 1
ATOM 2573 C C . VAL A 1 321 ? 8.287 -18.962 -28.508 1.00 65.50 321 VAL A C 1
ATOM 2575 O O . VAL A 1 321 ? 7.801 -19.971 -29.008 1.00 65.50 321 VAL A O 1
ATOM 2578 N N . HIS A 1 322 ? 7.710 -17.765 -28.642 1.00 62.41 322 HIS A N 1
ATOM 2579 C CA . HIS A 1 322 ? 6.416 -17.594 -29.312 1.00 62.41 322 HIS A CA 1
ATOM 2580 C C . HIS A 1 322 ? 6.464 -17.927 -30.805 1.00 62.41 322 HIS A C 1
ATOM 2582 O O . HIS A 1 322 ? 5.596 -18.653 -31.280 1.00 62.41 322 HIS A O 1
ATOM 2588 N N . ARG A 1 323 ? 7.519 -17.518 -31.525 1.00 58.88 323 ARG A N 1
ATOM 2589 C CA . ARG A 1 323 ? 7.718 -17.940 -32.924 1.00 58.88 323 ARG A CA 1
ATOM 2590 C C . ARG A 1 323 ? 7.896 -19.453 -33.060 1.00 58.88 323 ARG A C 1
ATOM 2592 O O . ARG A 1 323 ? 7.568 -20.001 -34.101 1.00 58.88 323 ARG A O 1
ATOM 2599 N N . GLY A 1 324 ? 8.428 -20.125 -32.038 1.00 54.78 324 GLY A N 1
ATOM 2600 C CA . GLY A 1 324 ? 8.527 -21.585 -31.989 1.00 54.78 324 GLY A CA 1
ATOM 2601 C C . GLY A 1 324 ? 7.199 -22.287 -31.677 1.00 54.78 324 GLY A C 1
ATOM 2602 O O . GLY A 1 324 ? 7.006 -23.419 -32.114 1.00 54.78 324 GLY A O 1
ATOM 2603 N N . ILE A 1 325 ? 6.283 -21.629 -30.956 1.00 52.62 325 ILE A N 1
ATOM 2604 C CA . ILE A 1 325 ? 4.940 -22.141 -30.622 1.00 52.62 325 ILE A CA 1
ATOM 2605 C C . ILE A 1 325 ? 3.998 -22.090 -31.835 1.00 52.62 325 ILE A C 1
ATOM 2607 O O . ILE A 1 325 ? 3.154 -22.975 -31.974 1.00 52.62 325 ILE A O 1
ATOM 2611 N N . ASP A 1 326 ? 4.196 -21.151 -32.767 1.00 48.53 326 ASP A N 1
ATOM 2612 C CA . ASP A 1 326 ? 3.482 -21.134 -34.058 1.00 48.53 326 ASP A CA 1
ATOM 2613 C C . ASP A 1 326 ? 3.715 -22.420 -34.890 1.00 48.53 326 ASP A C 1
ATOM 2615 O O . ASP A 1 326 ? 2.958 -22.708 -35.816 1.00 48.53 326 ASP A O 1
ATOM 2619 N N . PHE A 1 327 ? 4.715 -23.240 -34.528 1.00 46.56 327 PHE A N 1
ATOM 2620 C CA . PHE A 1 327 ? 5.007 -24.547 -35.132 1.00 46.56 327 PHE A CA 1
ATOM 2621 C C . PHE A 1 327 ? 4.562 -25.760 -34.281 1.00 46.56 327 PHE A C 1
ATOM 2623 O O . PHE A 1 327 ? 4.917 -26.893 -34.608 1.00 46.56 327 PHE A O 1
ATOM 2630 N N . GLY A 1 328 ? 3.769 -25.562 -33.217 1.00 38.75 328 GLY A N 1
ATOM 2631 C CA . GLY A 1 328 ? 3.115 -26.635 -32.449 1.00 38.75 328 GLY A CA 1
ATOM 2632 C C . GLY A 1 328 ? 3.103 -26.416 -30.924 1.00 38.75 328 GLY A C 1
ATOM 2633 O O . GLY A 1 328 ? 3.966 -25.717 -30.387 1.00 38.75 328 GLY A O 1
ATOM 2634 N N . PRO A 1 329 ? 2.152 -27.024 -30.183 1.00 37.72 329 PRO A N 1
ATOM 2635 C CA . PRO A 1 329 ? 1.998 -26.781 -28.753 1.00 37.72 329 PRO A CA 1
ATOM 2636 C C . PRO A 1 329 ? 3.122 -27.461 -27.965 1.00 37.72 329 PRO A C 1
ATOM 2638 O O . PRO A 1 329 ? 3.172 -28.685 -27.852 1.00 37.72 329 PRO A O 1
ATOM 2641 N N . ARG A 1 330 ? 4.015 -26.671 -27.365 1.00 44.25 330 ARG A N 1
ATOM 2642 C CA . ARG A 1 330 ? 4.869 -27.150 -26.273 1.00 44.25 330 ARG A CA 1
ATOM 2643 C C . ARG A 1 330 ? 4.157 -26.887 -24.952 1.00 44.25 330 ARG A C 1
ATOM 2645 O O . ARG A 1 330 ? 3.845 -25.743 -24.639 1.00 44.25 330 ARG A O 1
ATOM 2652 N N . GLN A 1 331 ? 3.924 -27.942 -24.172 1.00 38.81 331 GLN A N 1
ATOM 2653 C CA . GLN A 1 331 ? 3.620 -27.810 -22.749 1.00 38.81 331 GLN A CA 1
ATOM 2654 C C . GLN A 1 331 ? 4.850 -27.196 -22.069 1.00 38.81 331 GLN A C 1
ATOM 2656 O O . GLN A 1 331 ? 5.852 -27.874 -21.849 1.00 38.81 331 GLN A O 1
ATOM 2661 N N . LEU A 1 332 ? 4.807 -25.894 -21.789 1.00 40.75 332 LEU A N 1
ATOM 2662 C CA . LEU A 1 332 ? 5.711 -25.283 -20.822 1.00 40.75 332 LEU A CA 1
ATOM 2663 C C . LEU A 1 332 ? 5.282 -25.802 -19.449 1.00 40.75 332 LEU A C 1
ATOM 2665 O O . LEU A 1 332 ? 4.228 -25.434 -18.942 1.00 40.75 332 LEU A O 1
ATOM 2669 N N . CYS A 1 333 ? 6.060 -26.728 -18.894 1.00 35.56 333 CYS A N 1
ATOM 2670 C CA . CYS A 1 333 ? 5.876 -27.181 -17.525 1.00 35.56 333 CYS A CA 1
ATOM 2671 C C . CYS A 1 333 ? 6.078 -25.987 -16.584 1.00 35.56 333 CYS A C 1
ATOM 2673 O O . CYS A 1 333 ? 7.151 -25.381 -16.588 1.00 35.56 333 CYS A O 1
ATOM 2675 N N . ASP A 1 334 ? 5.066 -25.684 -15.768 1.00 38.34 334 ASP A N 1
ATOM 2676 C CA . ASP A 1 334 ? 5.110 -24.717 -14.667 1.00 38.34 334 ASP A CA 1
ATOM 2677 C C . ASP A 1 334 ? 6.098 -25.186 -13.578 1.00 38.34 334 ASP A C 1
ATOM 2679 O O . ASP A 1 334 ? 5.731 -25.660 -12.505 1.00 38.34 334 ASP A O 1
ATOM 2683 N N . GLY A 1 335 ? 7.394 -25.091 -13.866 1.00 36.31 335 GLY A N 1
ATOM 2684 C CA . GLY A 1 335 ? 8.492 -25.510 -12.993 1.00 36.31 335 GLY A CA 1
ATOM 2685 C C . GLY A 1 335 ? 8.884 -24.482 -11.929 1.00 36.31 335 GLY A C 1
ATOM 2686 O O . GLY A 1 335 ? 10.034 -24.474 -11.504 1.00 36.31 335 GLY A O 1
ATOM 2687 N N . LEU A 1 336 ? 7.976 -23.596 -11.504 1.00 38.38 336 LEU A N 1
ATOM 2688 C CA . LEU A 1 336 ? 8.261 -22.608 -10.448 1.00 38.38 336 LEU A CA 1
ATOM 2689 C C . LEU A 1 336 ? 7.966 -23.107 -9.022 1.00 38.38 336 LEU A C 1
ATOM 2691 O O . LEU A 1 336 ? 8.193 -22.372 -8.066 1.00 38.38 336 LEU A O 1
ATOM 2695 N N . ASN A 1 337 ? 7.571 -24.373 -8.857 1.00 29.56 337 ASN A N 1
ATOM 2696 C CA . ASN A 1 337 ? 7.677 -25.078 -7.579 1.00 29.56 337 ASN A CA 1
ATOM 2697 C C . ASN A 1 337 ? 8.878 -26.027 -7.622 1.00 29.56 337 ASN A C 1
ATOM 2699 O O . ASN A 1 337 ? 8.738 -27.217 -7.898 1.00 29.56 337 ASN A O 1
ATOM 2703 N N . VAL A 1 338 ? 10.068 -25.503 -7.326 1.00 28.86 338 VAL A N 1
ATOM 2704 C CA . VAL A 1 338 ? 11.185 -26.354 -6.909 1.00 28.86 338 VAL A CA 1
ATOM 2705 C C . VAL A 1 338 ? 10.843 -26.877 -5.515 1.00 28.86 338 VAL A C 1
ATOM 2707 O O . VAL A 1 338 ? 11.065 -26.210 -4.505 1.00 28.86 338 VAL A O 1
ATOM 2710 N N . CYS A 1 339 ? 10.249 -28.068 -5.465 1.00 25.62 339 CYS A N 1
ATOM 2711 C CA . CYS A 1 339 ? 10.352 -28.919 -4.292 1.00 25.62 339 CYS A CA 1
ATOM 2712 C C . CYS A 1 339 ? 11.832 -29.244 -4.075 1.00 25.62 339 CYS A C 1
ATOM 2714 O O . CYS A 1 339 ? 12.535 -29.650 -4.998 1.00 25.62 339 CYS A O 1
ATOM 2716 N N . ILE A 1 340 ? 12.277 -29.049 -2.837 1.00 30.14 340 ILE A N 1
ATOM 2717 C CA . ILE A 1 340 ? 13.523 -29.597 -2.310 1.00 30.14 340 ILE A CA 1
ATOM 2718 C C . ILE A 1 340 ? 13.423 -31.124 -2.441 1.00 30.14 340 ILE A C 1
ATOM 2720 O O . ILE A 1 340 ? 12.496 -31.718 -1.883 1.00 30.14 340 ILE A O 1
ATOM 2724 N N . CYS A 1 341 ? 14.346 -31.731 -3.183 1.00 30.92 341 CYS A N 1
ATOM 2725 C CA . CYS A 1 341 ? 14.705 -33.137 -3.026 1.00 30.92 341 CYS A CA 1
ATOM 2726 C C . CYS A 1 341 ? 16.034 -33.209 -2.285 1.00 30.92 341 CYS A C 1
ATOM 2728 O O . CYS A 1 341 ? 16.946 -32.437 -2.667 1.00 30.92 341 CYS A O 1
#

Organism: NCBI:txid2316362

Foldseek 3Di:
DDDDDDPDDDPVLVVVLVVCVVCVVVLLVVLLVCLVVVHCLQVNLVVVLVQLVRDDVSLLCLLLDLSNLVSLLSSLLDAHPVRAGDDNQVDLARSSLVSLVSNLVHPNSVVSVLVQCVDVVSVLSVLVSLLRNLVNLLVCVVVVNHDLVSSLVHLLSSLVSVCSNQLVDAPLCSNCPPRVVLLSLLQSLCSSCPPDQALVSLLSSLSSLVSLLCCQPPPSRYDPDSLSSLQSNVVSPSLVSLVSNLVRHDPPDPSNVVSLVSNLVSLLSCLDPSNVVLLVVLVVVLVVLVVPDDPDDDDDQDSSNVSNCSNVVSNVVSVVNVVVCVVDDDPPPPPPPPDDD

pLDDT: mean 78.71, std 16.17, range [25.62, 95.44]

Radius of gyration: 24.02 Å; chains: 1; bounding box: 57×55×73 Å

Secondary structure (DSSP, 8-state):
----------THHHHHHHHHHHTHHHHHHHHHHHHHHT--HHHHHHHHHHHHTT-HHHHHHHHH-HHHHHHHHHHHT-B-TTSPBP--TTSSS-HHHHHHHHHHHSHHHHHHHHHHHTSHHHHHHHHHHHHHHHHHHHHHHHTTSS-HHHHHHHHHHHHHHHHHHHTT-S-THHHHTSS-HHHHHHHHHHHHHTT--SHHHHHHHHHHHHHHHHHHH-TTS-SS-HHHHHHHHHHTTHHHHHHHHHHHS-TTSHHHHHHHHHHHHHHHGGGSGGGTTHHHHHHHHHHHHHHT--S---SS--HHHHHHHHHHHHHHHHHHHHHHHTTS------TT-----